Protein AF-A0A952LH22-F1 (afdb_monomer)

Sequence (276 aa):
MTIETTPPVRTLAPASRAVEVLGGDLTEGSLRRYLNGIPGVDAVGLEQRAAGLGTRSIKTSSKKWALDTIIGLIDLTTLEGADTPGKVRSLVAKALTPDPSDLTSPRPAAVCVYGDMVPYAVEALGAAHAGAVRRAGGTGGVNVAAVATAFPSGRASLKVKLADTADAVAAGADEIDMVIDRGAFLSGCYGLVFDEIVAVKEACRREDGTYAHLKVILETGELNTYLVTVAETVGERWLQPHLFRFGASSLLNDVLLQRQKLATGHYSGSDYVTID

Radius of gyration: 21.0 Å; Cα contacts (8 Å, |Δi|>4): 388; chains: 1; bounding box: 46×36×72 Å

Foldseek 3Di:
DDDDDDDDDDDPDCPVVVCVVLVHDDDLVSVVVSVVPDDDDPQVVLVVVVVVVVVDDDDLVVLLVVLLLQQQQAQQEDEDPPDDLVNLLVSLVCQCCVFPPDSVRHGYQAHEYALVSLLSNCVSQPCLEQVNCVVVVHHHHHFYEHEFCPPPQVDDDLVRRLVSLLSSLVSPGLAYEHEFNQVCVVVSVVVVRVSSQVSSQVSQADPVRDGRHYHYDDVVVVPDDDDSCCCVVVHPVCSDNSRHHDHDNCVSVVSVQVSVCSVPVDRDDPVSGDDD

Secondary structure (DSSP, 8-state):
---------------HHHHHHHTS---HHHHHHHHHHSPPP-HHHHHHHHHHHHTS---HHHHHHHHHHHHTTEEEE---TT--HHHHHHHHHHHH-S-TT-TTSPPPSEEEEEGGGHHHHHHHHGGGBHHHHHHTT----BEEEEEESSTTTT-S-HHHHHHHHHHHHHHT-SEEEEEP-HHHHHTT-HHHHHHHHHHHHHHTB-TTS-BPEEEEE---TTS---HHHHHHHH-GGG-STTT--EE-STHHHHHHHHHHHHHHSSPPPGGGS---

Nearest PDB structures (foldseek):
  5c6m-assembly2_C  TM=7.964E-01  e=2.292E-12  Shewanella halifaxensis
  8for-assembly5_E  TM=7.104E-01  e=4.053E-10  Escherichia coli
  3npv-assembly2_A  TM=6.640E-01  e=1.392E-10  Escherichia coli
  3nq8-assembly1_A  TM=6.557E-01  e=6.724E-10  Escherichia coli
  3r12-assembly1_B  TM=6.867E-01  e=6.380E-09  Thermotoga maritima

Structure (mmCIF, N/CA/C/O backbone):
data_AF-A0A952LH22-F1
#
_entry.id   AF-A0A952LH22-F1
#
loop_
_atom_site.group_PDB
_atom_site.id
_atom_site.type_symbol
_atom_site.label_atom_id
_atom_site.label_alt_id
_atom_site.label_comp_id
_atom_site.label_asym_id
_atom_site.label_entity_id
_atom_site.label_seq_id
_atom_site.pdbx_PDB_ins_code
_atom_site.Cartn_x
_atom_site.Cartn_y
_atom_site.Cartn_z
_atom_site.occupancy
_atom_site.B_iso_or_equiv
_atom_site.auth_seq_id
_atom_site.auth_comp_id
_atom_site.auth_asym_id
_atom_site.auth_atom_id
_atom_site.pdbx_PDB_model_num
ATOM 1 N N . MET A 1 1 ? 10.065 10.528 -48.129 1.00 38.47 1 MET A N 1
ATOM 2 C CA . MET A 1 1 ? 10.509 10.266 -46.748 1.00 38.47 1 MET A CA 1
ATOM 3 C C . MET A 1 1 ? 9.400 9.475 -46.078 1.00 38.47 1 MET A C 1
ATOM 5 O O . MET A 1 1 ? 8.452 10.040 -45.554 1.00 38.47 1 MET A O 1
ATOM 9 N N . THR A 1 2 ? 9.421 8.166 -46.303 1.00 31.09 2 THR A N 1
ATOM 10 C CA . THR A 1 2 ? 8.461 7.202 -45.764 1.00 31.09 2 THR A CA 1
ATOM 11 C C . THR A 1 2 ? 8.708 7.070 -44.271 1.00 31.09 2 THR A C 1
ATOM 13 O O . THR A 1 2 ? 9.817 6.739 -43.865 1.00 31.09 2 THR A O 1
ATOM 16 N N . ILE A 1 3 ? 7.687 7.397 -43.483 1.00 36.88 3 ILE A N 1
ATOM 17 C CA . ILE A 1 3 ? 7.656 7.207 -42.034 1.00 36.88 3 ILE A CA 1
ATOM 18 C C . ILE A 1 3 ? 7.851 5.710 -41.786 1.00 36.88 3 ILE A C 1
ATOM 20 O O . ILE A 1 3 ? 7.030 4.901 -42.222 1.00 36.88 3 ILE A O 1
ATOM 24 N N . GLU A 1 4 ? 8.975 5.354 -41.165 1.00 32.31 4 GLU A N 1
ATOM 25 C CA . GLU A 1 4 ? 9.242 3.998 -40.704 1.00 32.31 4 GLU A CA 1
ATOM 26 C C . GLU A 1 4 ? 8.101 3.542 -39.796 1.00 32.31 4 GLU A C 1
ATOM 28 O O . GLU A 1 4 ? 7.715 4.201 -38.830 1.00 32.31 4 GLU A O 1
ATOM 33 N N . THR A 1 5 ? 7.546 2.399 -40.169 1.00 41.28 5 THR A N 1
ATOM 34 C CA . THR A 1 5 ? 6.579 1.616 -39.417 1.00 41.28 5 THR A CA 1
ATOM 35 C C . THR A 1 5 ? 7.079 1.375 -37.998 1.00 41.28 5 THR A C 1
ATOM 37 O O . THR A 1 5 ? 8.192 0.884 -37.808 1.00 41.28 5 THR A O 1
ATOM 40 N N . THR A 1 6 ? 6.236 1.681 -37.012 1.00 38.16 6 THR A N 1
ATOM 41 C CA . THR A 1 6 ? 6.400 1.297 -35.606 1.00 38.16 6 THR A CA 1
ATOM 42 C C . THR A 1 6 ? 6.862 -0.168 -35.506 1.00 38.16 6 THR A C 1
ATOM 44 O O . THR A 1 6 ? 6.278 -1.021 -36.182 1.00 38.16 6 THR A O 1
ATOM 47 N N . PRO A 1 7 ? 7.905 -0.489 -34.717 1.00 39.03 7 PRO A N 1
ATOM 48 C CA . PRO A 1 7 ? 8.435 -1.846 -34.646 1.00 39.03 7 PRO A CA 1
ATOM 49 C C . PRO A 1 7 ? 7.407 -2.803 -34.015 1.00 39.03 7 PRO A C 1
ATOM 51 O O . PRO A 1 7 ? 6.517 -2.361 -33.282 1.00 39.03 7 PRO A O 1
ATOM 54 N N . PRO A 1 8 ? 7.505 -4.119 -34.276 1.00 36.25 8 PRO A N 1
ATOM 55 C CA . PRO A 1 8 ? 6.571 -5.093 -33.730 1.00 36.25 8 PRO A CA 1
ATOM 56 C C . PRO A 1 8 ? 6.756 -5.188 -32.210 1.00 36.25 8 PRO A C 1
ATOM 58 O O . PRO A 1 8 ? 7.821 -5.569 -31.728 1.00 36.25 8 PRO A O 1
ATOM 61 N N . VAL A 1 9 ? 5.710 -4.860 -31.448 1.00 44.72 9 VAL A N 1
ATOM 62 C CA . VAL A 1 9 ? 5.658 -5.099 -30.000 1.00 44.72 9 VAL A CA 1
ATOM 63 C C . VAL A 1 9 ? 5.545 -6.606 -29.789 1.00 44.72 9 VAL A C 1
ATOM 65 O O . VAL A 1 9 ? 4.499 -7.201 -30.049 1.00 44.72 9 VAL A O 1
ATOM 68 N N . ARG A 1 10 ? 6.635 -7.253 -29.371 1.00 51.28 10 ARG A N 1
ATOM 69 C CA . ARG A 1 10 ? 6.618 -8.668 -28.994 1.00 51.28 10 ARG A CA 1
ATOM 70 C C . ARG A 1 10 ? 7.437 -8.900 -27.729 1.00 51.28 10 ARG A C 1
ATOM 72 O O . ARG A 1 10 ? 8.609 -9.246 -27.819 1.00 51.28 10 ARG A O 1
ATOM 79 N N . THR A 1 11 ? 6.777 -8.798 -26.577 1.00 40.12 11 THR A N 1
ATOM 80 C CA . THR A 1 11 ? 7.248 -9.343 -25.289 1.00 40.12 11 THR A CA 1
ATOM 81 C C . THR A 1 11 ? 6.082 -9.793 -24.413 1.00 40.12 11 THR A C 1
ATOM 83 O O . THR A 1 11 ? 5.915 -9.369 -23.283 1.00 40.12 11 THR A O 1
ATOM 86 N N . LEU A 1 12 ? 5.294 -10.747 -24.902 1.00 52.47 12 LEU A N 1
ATOM 87 C CA . LEU A 1 12 ? 4.281 -11.404 -24.077 1.00 52.47 12 LEU A CA 1
ATOM 88 C C . LEU A 1 12 ? 4.961 -12.493 -23.250 1.00 52.47 12 LEU A C 1
ATOM 90 O O . LEU A 1 12 ? 5.015 -13.658 -23.652 1.00 52.47 12 LEU A O 1
ATOM 94 N N . ALA A 1 13 ? 5.548 -12.103 -22.120 1.00 48.69 13 ALA A N 1
ATOM 95 C CA . ALA A 1 13 ? 5.951 -13.062 -21.099 1.00 48.69 13 ALA A CA 1
ATOM 96 C C . ALA A 1 13 ? 4.726 -13.917 -20.694 1.00 48.69 13 ALA A C 1
ATOM 98 O O . ALA A 1 13 ? 3.594 -13.424 -20.749 1.00 48.69 13 ALA A O 1
ATOM 99 N N . PRO A 1 14 ? 4.900 -15.200 -20.326 1.00 52.62 14 PRO A N 1
ATOM 100 C CA . PRO A 1 14 ? 3.789 -16.133 -20.167 1.00 52.62 14 PRO A CA 1
ATOM 101 C C . PRO A 1 14 ? 2.981 -15.834 -18.897 1.00 52.62 14 PRO A C 1
ATOM 103 O O . PRO A 1 14 ? 3.126 -16.479 -17.865 1.00 52.62 14 PRO A O 1
ATOM 106 N N . ALA A 1 15 ? 2.069 -14.874 -18.986 1.00 66.69 15 ALA A N 1
ATOM 107 C CA . ALA A 1 15 ? 0.991 -14.690 -18.034 1.00 66.69 15 ALA A CA 1
ATOM 108 C C . ALA A 1 15 ? -0.137 -15.664 -18.398 1.00 66.69 15 ALA A C 1
ATOM 110 O O . ALA A 1 15 ? -1.141 -15.276 -18.993 1.00 66.69 15 ALA A O 1
ATOM 111 N N . SER A 1 16 ? 0.039 -16.946 -18.068 1.00 71.50 16 SER A N 1
ATOM 112 C CA . SER A 1 16 ? -0.923 -18.016 -18.387 1.00 71.50 16 SER A CA 1
ATOM 113 C C . SER A 1 16 ? -2.354 -17.662 -17.970 1.00 71.50 16 SER A C 1
ATOM 115 O O . SER A 1 16 ? -3.287 -17.834 -18.750 1.00 71.50 16 SER A O 1
ATOM 117 N N . ARG A 1 17 ? -2.511 -17.046 -16.793 1.00 76.69 17 ARG A N 1
ATOM 118 C CA . ARG A 1 17 ? -3.793 -16.515 -16.313 1.00 76.69 17 ARG A CA 1
ATOM 119 C C . ARG A 1 17 ? -4.363 -15.413 -17.213 1.00 76.69 17 ARG A C 1
ATOM 121 O O . ARG A 1 17 ? -5.570 -15.351 -17.396 1.00 76.69 17 ARG A O 1
ATOM 128 N N . ALA A 1 18 ? -3.532 -14.527 -17.758 1.00 76.75 18 ALA A N 1
ATOM 129 C CA . ALA A 1 18 ? -4.004 -13.467 -18.647 1.00 76.75 18 ALA A CA 1
ATOM 130 C C . ALA A 1 18 ? -4.477 -14.040 -19.991 1.00 76.75 18 ALA A C 1
ATOM 132 O O . ALA A 1 18 ? -5.519 -13.632 -20.490 1.00 76.75 18 ALA A O 1
ATOM 133 N N . VAL A 1 19 ? -3.767 -15.037 -20.530 1.00 80.94 19 VAL A N 1
ATOM 134 C CA . VAL A 1 19 ? -4.196 -15.773 -21.734 1.00 80.94 19 VAL A CA 1
ATOM 135 C C . VAL A 1 19 ? -5.540 -16.469 -21.500 1.00 80.94 19 VAL A C 1
ATOM 137 O O . VAL A 1 19 ? -6.433 -16.375 -22.338 1.00 80.94 19 VAL A O 1
ATOM 140 N N . GLU A 1 20 ? -5.712 -17.116 -20.344 1.00 81.62 20 GLU A N 1
ATOM 141 C CA . GLU A 1 20 ? -6.971 -17.762 -19.952 1.00 81.62 20 GLU A CA 1
ATOM 142 C C . GLU A 1 20 ? -8.126 -16.755 -19.840 1.00 81.62 20 GLU A C 1
ATOM 144 O O . GLU A 1 20 ? -9.196 -16.981 -20.401 1.00 81.62 20 GLU A O 1
ATOM 149 N N . VAL A 1 21 ? -7.897 -15.612 -19.182 1.00 79.25 21 VAL A N 1
ATOM 150 C CA . VAL A 1 21 ? -8.901 -14.545 -19.016 1.00 79.25 21 VAL A CA 1
ATOM 151 C C . VAL A 1 21 ? -9.308 -13.925 -20.354 1.00 79.25 21 VAL A C 1
ATOM 153 O O . VAL A 1 21 ? -10.485 -13.641 -20.566 1.00 79.25 21 VAL A O 1
ATOM 156 N N . LEU A 1 22 ? -8.354 -13.707 -21.262 1.00 80.00 22 LEU A N 1
ATOM 157 C CA . LEU A 1 22 ? -8.634 -13.125 -22.576 1.00 80.00 22 LEU A CA 1
ATOM 158 C C . LEU A 1 22 ? -9.196 -14.144 -23.578 1.00 80.00 22 LEU A C 1
ATOM 160 O O . LEU A 1 22 ? -9.764 -13.738 -24.593 1.00 80.00 22 LEU A O 1
ATOM 164 N N . GLY A 1 23 ? -9.025 -15.445 -23.322 1.00 77.44 23 GLY A N 1
ATOM 165 C CA . GLY A 1 23 ? -9.440 -16.518 -24.226 1.00 77.44 23 GLY A CA 1
ATOM 166 C C . GLY A 1 23 ? -8.672 -16.535 -25.553 1.00 77.44 23 GLY A C 1
ATOM 167 O O . GLY A 1 23 ? -9.227 -16.946 -26.572 1.00 77.44 23 GLY A O 1
ATOM 168 N N . GLY A 1 24 ? -7.423 -16.052 -25.573 1.00 77.69 24 GLY A N 1
ATOM 169 C CA . GLY A 1 24 ? -6.609 -15.952 -26.787 1.00 77.69 24 GLY A CA 1
ATOM 170 C C . GLY A 1 24 ? -5.268 -15.244 -26.582 1.00 77.69 24 GLY A C 1
ATOM 171 O O . GLY A 1 24 ? -4.855 -14.982 -25.452 1.00 77.69 24 GLY A O 1
ATOM 172 N N . ASP A 1 25 ? -4.589 -14.928 -27.688 1.00 81.81 25 ASP A N 1
ATOM 173 C CA . ASP A 1 25 ? -3.284 -14.259 -27.666 1.00 81.81 25 ASP A CA 1
ATOM 174 C C . ASP A 1 25 ? -3.352 -12.891 -26.972 1.00 81.81 25 ASP A C 1
ATOM 176 O O . ASP A 1 25 ? -4.296 -12.116 -27.165 1.00 81.81 25 ASP A O 1
ATOM 180 N N . LEU A 1 26 ? -2.313 -12.558 -26.205 1.00 81.56 26 LEU A N 1
ATOM 181 C CA . LEU A 1 26 ? -2.148 -11.242 -25.593 1.00 81.56 26 LEU A CA 1
ATOM 182 C C . LEU A 1 26 ? -1.720 -10.240 -26.675 1.00 81.56 26 LEU A C 1
ATOM 184 O O . LEU A 1 26 ? -0.592 -10.222 -27.124 1.00 81.56 26 LEU A O 1
ATOM 188 N N . THR A 1 27 ? -2.616 -9.400 -27.160 1.00 85.31 27 THR A N 1
ATOM 189 C CA . THR A 1 27 ? -2.303 -8.390 -28.180 1.00 85.31 27 THR A CA 1
ATOM 190 C C . THR A 1 27 ? -2.941 -7.079 -27.767 1.00 85.31 27 THR A C 1
ATOM 192 O O . THR A 1 27 ? -3.903 -7.076 -27.001 1.00 85.31 27 THR A O 1
ATOM 195 N N . GLU A 1 28 ? -2.485 -5.959 -28.324 1.00 85.81 28 GLU A N 1
ATOM 196 C CA . GLU A 1 28 ? -3.173 -4.675 -28.125 1.00 85.81 28 GLU A CA 1
ATOM 197 C C . GLU A 1 28 ? -4.664 -4.765 -28.487 1.00 85.81 28 GLU A C 1
ATOM 199 O O . GLU A 1 28 ? -5.522 -4.218 -27.796 1.00 85.81 28 GLU A O 1
ATOM 204 N N . GLY A 1 29 ? -4.993 -5.515 -29.545 1.00 85.25 29 GLY A N 1
ATOM 205 C CA . GLY A 1 29 ? -6.371 -5.734 -29.976 1.00 85.25 29 GLY A CA 1
ATOM 206 C C . GLY A 1 29 ? -7.208 -6.532 -28.971 1.00 85.25 29 GLY A C 1
ATOM 207 O O . GLY A 1 29 ? -8.350 -6.152 -28.702 1.00 85.25 29 GLY A O 1
ATOM 208 N N . SER A 1 30 ? -6.669 -7.619 -28.407 1.00 86.25 30 SER A N 1
ATOM 209 C CA . SER A 1 30 ? -7.380 -8.433 -27.409 1.00 86.25 30 SER A CA 1
ATOM 210 C C . SER A 1 30 ? -7.488 -7.723 -26.060 1.00 86.25 30 SER A C 1
ATOM 212 O O . SER A 1 30 ? -8.576 -7.715 -25.486 1.00 86.25 30 SER A O 1
ATOM 214 N N . LEU A 1 31 ? -6.433 -7.034 -25.612 1.00 83.00 31 LEU A N 1
ATOM 215 C CA . LEU A 1 31 ? -6.454 -6.198 -24.407 1.00 83.00 31 LEU A CA 1
ATOM 216 C C . LEU A 1 31 ? -7.493 -5.080 -24.526 1.00 83.00 31 LEU A C 1
ATOM 218 O O . LEU A 1 31 ? -8.349 -4.937 -23.657 1.00 83.00 31 LEU A O 1
ATOM 222 N N . ARG A 1 32 ? -7.492 -4.336 -25.639 1.00 83.56 32 ARG A N 1
ATOM 223 C CA . ARG A 1 32 ? -8.478 -3.275 -25.892 1.00 83.56 32 ARG A CA 1
ATOM 224 C C . ARG A 1 32 ? -9.904 -3.812 -25.934 1.00 83.56 32 ARG A C 1
ATOM 226 O O . ARG A 1 32 ? -10.797 -3.198 -25.360 1.00 83.56 32 ARG A O 1
ATOM 233 N N . ARG A 1 33 ? -10.134 -4.942 -26.615 1.00 85.69 33 ARG A N 1
ATOM 234 C CA . ARG A 1 33 ? -11.462 -5.573 -26.680 1.00 85.69 33 ARG A CA 1
ATOM 235 C C . ARG A 1 33 ? -11.946 -5.972 -25.292 1.00 85.69 33 ARG A C 1
ATOM 237 O O . ARG A 1 33 ? -13.104 -5.726 -24.980 1.00 85.69 33 ARG A O 1
ATOM 244 N N . TYR A 1 34 ? -11.070 -6.570 -24.489 1.00 83.88 34 TYR A N 1
ATOM 245 C CA . TYR A 1 34 ? -11.398 -6.964 -23.128 1.00 83.88 34 TYR A CA 1
ATOM 246 C C . TYR A 1 34 ? -11.739 -5.746 -22.273 1.00 83.88 34 TYR A C 1
ATOM 248 O O . TYR A 1 34 ? -12.839 -5.691 -21.740 1.00 83.88 34 TYR A O 1
ATOM 256 N N . LEU A 1 35 ? -10.859 -4.738 -22.223 1.00 81.06 35 LEU A N 1
ATOM 257 C CA . LEU A 1 35 ? -11.063 -3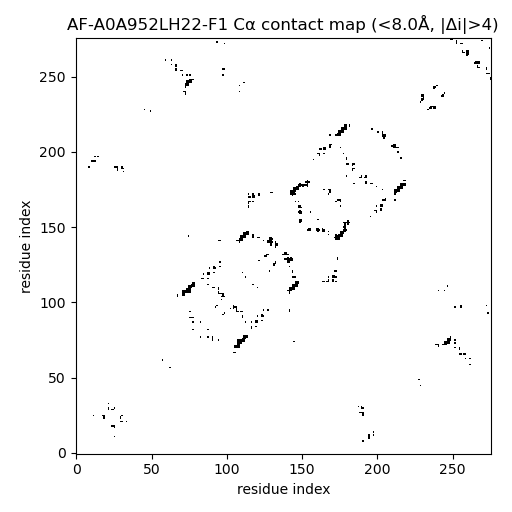.523 -21.427 1.00 81.06 35 LEU A CA 1
ATOM 258 C C . LEU A 1 35 ? -12.341 -2.769 -21.824 1.00 81.06 35 LEU A C 1
ATOM 260 O O . LEU A 1 35 ? -13.114 -2.390 -20.952 1.00 81.06 35 LEU A O 1
ATOM 264 N N . ASN A 1 36 ? -12.612 -2.620 -23.123 1.00 79.44 36 ASN A N 1
ATOM 265 C CA . ASN A 1 36 ? -13.840 -1.980 -23.614 1.00 79.44 36 ASN A CA 1
ATOM 266 C C . ASN A 1 36 ? -15.097 -2.843 -23.425 1.00 79.44 36 ASN A C 1
ATOM 268 O O . ASN A 1 36 ? -16.211 -2.334 -23.524 1.00 79.44 36 ASN A O 1
ATOM 272 N N . GLY A 1 37 ? -14.929 -4.150 -23.218 1.00 78.44 37 GLY A N 1
ATOM 273 C CA . GLY A 1 37 ? -16.013 -5.083 -22.927 1.00 78.44 37 GLY A CA 1
ATOM 274 C C . GLY A 1 37 ? -16.401 -5.118 -21.448 1.00 78.44 37 GLY A C 1
ATOM 275 O O . GLY A 1 37 ? -17.425 -5.713 -21.116 1.00 78.44 37 GLY A O 1
ATOM 276 N N . ILE A 1 38 ? -15.611 -4.495 -20.564 1.00 78.25 38 ILE A N 1
ATOM 277 C CA . ILE A 1 38 ? -15.944 -4.381 -19.143 1.00 78.25 38 ILE A CA 1
ATOM 278 C C . ILE A 1 38 ? -17.131 -3.415 -19.008 1.00 78.25 38 ILE A C 1
ATOM 280 O O . ILE A 1 38 ? -17.063 -2.295 -19.522 1.00 78.25 38 ILE A O 1
ATOM 284 N N . PRO A 1 39 ? -18.220 -3.811 -18.323 1.00 75.31 39 PRO A N 1
ATOM 285 C CA . PRO A 1 39 ? -19.328 -2.908 -18.049 1.00 75.31 39 PRO A CA 1
ATOM 286 C C . PRO A 1 39 ? -18.840 -1.647 -17.332 1.00 75.31 39 PRO A C 1
ATOM 288 O O . PRO A 1 39 ? -18.081 -1.727 -16.366 1.00 75.31 39 PRO A O 1
ATOM 291 N N . GLY A 1 40 ? -19.295 -0.483 -17.794 1.00 69.50 40 GLY A N 1
ATOM 292 C CA . GLY A 1 40 ? -19.041 0.771 -17.094 1.00 69.50 40 GLY A CA 1
ATOM 293 C C . GLY A 1 40 ? -19.644 0.762 -15.686 1.00 69.50 40 GLY A C 1
ATOM 294 O O . GLY A 1 40 ? -20.616 0.056 -15.410 1.00 69.50 40 GLY A O 1
ATOM 295 N N . VAL A 1 41 ? -19.074 1.570 -14.794 1.00 72.38 41 VAL A N 1
ATOM 296 C CA . VAL A 1 41 ? -19.616 1.766 -13.445 1.00 72.38 41 VAL A CA 1
ATOM 297 C C . VAL A 1 41 ? -20.813 2.718 -13.518 1.00 72.38 41 VAL A C 1
ATOM 299 O O . VAL A 1 41 ? -20.688 3.835 -14.020 1.00 72.38 41 VAL A O 1
ATOM 302 N N . ASP A 1 42 ? -21.966 2.301 -12.989 1.00 76.44 42 ASP A N 1
ATOM 303 C CA . ASP A 1 42 ? -23.116 3.185 -12.761 1.00 76.44 42 ASP A CA 1
ATOM 304 C C . ASP A 1 42 ? -22.832 4.108 -11.566 1.00 76.44 42 ASP A C 1
ATOM 306 O O . ASP A 1 42 ? -23.198 3.817 -10.424 1.00 76.44 42 ASP A O 1
ATOM 310 N N . ALA A 1 43 ? -22.125 5.206 -11.839 1.00 73.81 43 ALA A N 1
ATOM 311 C CA . ALA A 1 43 ? -21.718 6.177 -10.828 1.00 73.81 43 ALA A CA 1
ATOM 312 C C . ALA A 1 43 ? -22.923 6.809 -10.112 1.00 73.81 43 ALA A C 1
ATOM 314 O O . ALA A 1 43 ? -22.906 6.944 -8.893 1.00 73.81 43 ALA A O 1
ATOM 315 N N . VAL A 1 44 ? -24.000 7.121 -10.841 1.00 80.69 44 VAL A N 1
ATOM 316 C CA . VAL A 1 44 ? -25.202 7.743 -10.263 1.00 80.69 44 VAL A CA 1
ATOM 317 C C . VAL A 1 44 ? -25.897 6.781 -9.305 1.00 80.69 44 VAL A C 1
ATOM 319 O O . VAL A 1 44 ? -26.204 7.152 -8.172 1.00 80.69 44 VAL A O 1
ATOM 322 N N . GLY A 1 45 ? -26.128 5.534 -9.725 1.00 81.19 45 GLY A N 1
ATOM 323 C CA . GLY A 1 45 ? -26.728 4.531 -8.849 1.00 81.19 45 GLY A CA 1
ATOM 324 C C . GLY A 1 45 ? -25.849 4.227 -7.636 1.00 81.19 45 GLY A C 1
ATOM 325 O O . GLY A 1 45 ? -26.367 4.030 -6.537 1.00 81.19 45 GLY A O 1
ATOM 326 N N . LEU A 1 46 ? -24.526 4.220 -7.808 1.00 73.75 46 LEU A N 1
ATOM 327 C CA . LEU A 1 46 ? -23.558 4.041 -6.725 1.00 73.75 46 LEU A CA 1
ATOM 328 C C . LEU A 1 46 ? -23.621 5.182 -5.705 1.00 73.75 46 LEU A C 1
ATOM 330 O O . LEU A 1 46 ? -23.753 4.916 -4.511 1.00 73.75 46 LEU A O 1
ATOM 334 N N . GLU A 1 47 ? -23.600 6.436 -6.153 1.00 77.44 47 GLU A N 1
ATOM 335 C CA . GLU A 1 47 ? -23.720 7.609 -5.281 1.00 77.44 47 GLU A CA 1
ATOM 336 C C . GLU A 1 47 ? -25.063 7.629 -4.541 1.00 77.44 47 GLU A C 1
ATOM 338 O O . GLU A 1 47 ? -25.104 7.889 -3.338 1.00 77.44 47 GLU A O 1
ATOM 343 N N . GLN A 1 48 ? -26.163 7.286 -5.217 1.00 82.19 48 GLN A N 1
ATOM 344 C CA . GLN A 1 48 ? -27.489 7.200 -4.599 1.00 82.19 48 GLN A CA 1
ATOM 345 C C . GLN A 1 48 ? -27.557 6.121 -3.513 1.00 82.19 48 GLN A C 1
ATOM 347 O O . GLN A 1 48 ? -28.113 6.364 -2.438 1.00 82.19 48 GLN A O 1
ATOM 352 N N . ARG A 1 49 ? -26.980 4.938 -3.758 1.00 76.94 49 ARG A N 1
ATOM 353 C CA . ARG A 1 49 ? -26.911 3.867 -2.751 1.00 76.94 49 ARG A CA 1
ATOM 354 C C . ARG A 1 49 ? -26.040 4.275 -1.568 1.00 76.94 49 ARG A C 1
ATOM 356 O O . ARG A 1 49 ? -26.482 4.144 -0.424 1.00 76.94 49 ARG A O 1
ATOM 363 N N . ALA A 1 50 ? -24.864 4.848 -1.829 1.00 76.06 50 ALA A N 1
ATOM 364 C CA . ALA A 1 50 ? -23.973 5.364 -0.792 1.00 76.06 50 ALA A CA 1
ATOM 365 C C . ALA A 1 50 ? -24.655 6.450 0.062 1.00 76.0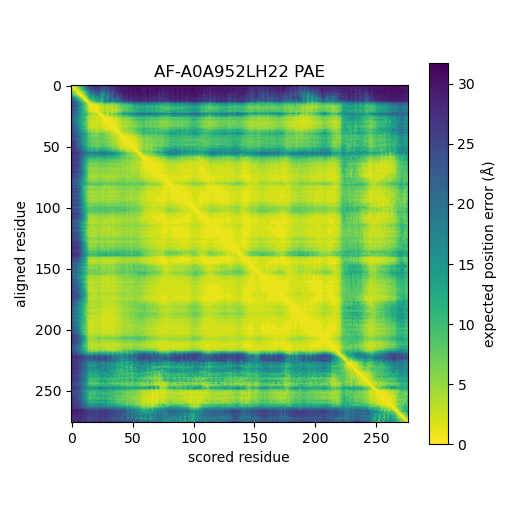6 50 ALA A C 1
ATOM 367 O O . ALA A 1 50 ? -24.614 6.386 1.292 1.00 76.06 50 ALA A O 1
ATOM 368 N N . ALA A 1 51 ? -25.359 7.397 -0.565 1.00 80.06 51 ALA A N 1
ATOM 369 C CA . ALA A 1 51 ? -26.149 8.410 0.132 1.00 80.06 51 ALA A CA 1
ATOM 370 C C . ALA A 1 51 ? -27.269 7.779 0.975 1.00 80.06 51 ALA A C 1
ATOM 372 O O . ALA A 1 51 ? -27.475 8.164 2.128 1.00 80.06 51 ALA A O 1
ATOM 373 N N . GLY A 1 52 ? -27.947 6.758 0.443 1.00 76.38 52 GLY A N 1
ATOM 374 C CA . GLY A 1 52 ? -28.973 5.997 1.154 1.00 76.38 52 GLY A CA 1
ATOM 375 C C . GLY A 1 52 ? -28.461 5.359 2.449 1.00 76.38 52 GLY A C 1
ATOM 376 O O . GLY A 1 52 ? -29.161 5.396 3.464 1.00 76.38 52 GLY A O 1
ATOM 377 N N . LEU A 1 53 ? -27.225 4.850 2.467 1.00 70.44 53 LEU A N 1
ATOM 378 C CA . LEU A 1 53 ? -26.597 4.312 3.681 1.00 70.44 53 LEU A CA 1
ATOM 379 C C . LEU A 1 53 ? -26.427 5.377 4.775 1.00 70.44 53 LEU A C 1
ATOM 381 O O . LEU A 1 53 ? -26.583 5.067 5.957 1.00 70.44 53 LEU A O 1
ATOM 385 N N . GLY A 1 54 ? -26.186 6.635 4.395 1.00 72.38 54 GLY A N 1
ATOM 386 C CA . GLY A 1 54 ? -26.081 7.763 5.325 1.00 72.38 54 GLY A CA 1
ATOM 387 C C . GLY A 1 54 ? -27.401 8.155 6.002 1.00 72.38 54 GLY A C 1
ATOM 388 O O . GLY A 1 54 ? -27.384 8.779 7.060 1.00 72.38 54 GLY A O 1
ATOM 389 N N . THR A 1 55 ? -28.551 7.766 5.441 1.00 77.50 55 THR A N 1
ATOM 390 C CA . THR A 1 55 ? -29.880 8.141 5.973 1.00 77.50 55 THR A CA 1
ATOM 391 C C . THR A 1 55 ? -30.355 7.267 7.134 1.00 77.50 55 THR A C 1
ATOM 393 O O . THR A 1 55 ? -31.335 7.593 7.805 1.00 77.50 55 THR A O 1
ATOM 396 N N . ARG A 1 56 ? -29.683 6.138 7.389 1.00 74.94 56 ARG A N 1
ATOM 397 C CA . ARG A 1 56 ? -30.132 5.134 8.357 1.00 74.94 56 ARG A CA 1
ATOM 398 C C . ARG A 1 56 ? -29.276 5.161 9.613 1.00 74.94 56 ARG A C 1
ATOM 400 O O . ARG A 1 56 ? -28.049 5.199 9.564 1.00 74.94 56 ARG A O 1
ATOM 407 N N . SER A 1 57 ? -29.919 5.048 10.771 1.00 79.06 57 SER A N 1
ATOM 408 C CA . SER A 1 57 ? -29.198 4.827 12.022 1.00 79.06 57 SER A CA 1
ATOM 409 C C . SER A 1 57 ? -28.568 3.432 12.029 1.00 79.06 57 SER A C 1
ATOM 411 O O . SER A 1 57 ? -29.260 2.415 12.045 1.00 79.06 57 SER A O 1
ATOM 413 N N . ILE A 1 58 ? -27.239 3.386 12.035 1.00 79.19 58 ILE A N 1
ATOM 414 C CA . ILE A 1 58 ? -26.468 2.148 12.176 1.00 79.19 58 ILE A CA 1
ATOM 415 C C . ILE A 1 58 ? -26.332 1.822 13.669 1.00 79.19 58 ILE A C 1
ATOM 417 O O . ILE A 1 58 ? -25.995 2.702 14.467 1.00 79.19 58 ILE A O 1
ATOM 421 N N . LYS A 1 59 ? -26.570 0.557 14.044 1.00 83.94 59 LYS A N 1
ATOM 422 C CA . LYS A 1 59 ? -26.369 0.068 15.418 1.00 83.94 59 LYS A CA 1
ATOM 423 C C . LYS A 1 59 ? -24.937 0.352 15.878 1.00 83.94 59 LYS A C 1
ATOM 425 O O . LYS A 1 59 ? -23.993 0.172 15.113 1.00 83.94 59 LYS A O 1
ATOM 430 N N . THR A 1 60 ? -24.762 0.726 17.144 1.00 83.94 60 THR A N 1
ATOM 431 C CA . THR A 1 60 ? -23.444 1.039 17.723 1.00 83.94 60 THR A CA 1
ATOM 432 C C . THR A 1 60 ? -22.431 -0.092 17.532 1.00 83.94 60 THR A C 1
ATOM 434 O O . THR A 1 60 ? -21.290 0.171 17.166 1.00 83.94 60 THR A O 1
ATOM 437 N N . SER A 1 61 ? -22.852 -1.352 17.693 1.00 85.62 61 SER A N 1
ATOM 438 C CA . SER A 1 61 ? -21.994 -2.523 17.469 1.00 85.62 61 SER A CA 1
ATOM 439 C C . SER A 1 61 ? -21.500 -2.629 16.024 1.00 85.62 61 SER A C 1
ATOM 441 O O . SER A 1 61 ? -20.319 -2.875 15.800 1.00 85.62 61 SER A O 1
ATOM 443 N N . SER A 1 62 ? -22.374 -2.378 15.046 1.00 85.38 62 SER A N 1
ATOM 444 C CA . SER A 1 62 ? -22.015 -2.364 13.624 1.00 85.38 62 SER A CA 1
ATOM 445 C C . SER A 1 62 ? -21.066 -1.213 13.287 1.00 85.38 62 SER A C 1
ATOM 447 O O . SER A 1 62 ? -20.137 -1.408 12.513 1.00 85.38 62 SER A O 1
ATOM 449 N N . LYS A 1 63 ? -21.248 -0.032 13.897 1.00 84.12 63 LYS A N 1
ATOM 450 C CA . LYS A 1 63 ? -20.307 1.087 13.731 1.00 84.12 63 LYS A CA 1
ATOM 451 C C . LYS A 1 63 ? -18.929 0.750 14.293 1.00 84.12 63 LYS A C 1
ATOM 453 O O . LYS A 1 63 ? -17.942 0.978 13.610 1.00 84.12 63 LYS A O 1
ATOM 458 N N . LYS A 1 64 ? -18.862 0.182 15.502 1.00 86.56 64 LYS A N 1
ATOM 459 C CA . LYS A 1 64 ? -17.591 -0.231 16.111 1.00 86.56 64 LYS A CA 1
ATOM 460 C C . LYS A 1 64 ? -16.864 -1.247 15.229 1.00 86.56 64 LYS A C 1
ATOM 462 O O . LYS A 1 64 ? -15.708 -1.030 14.898 1.00 86.56 64 LYS A O 1
ATOM 467 N N . TRP A 1 65 ? -17.567 -2.296 14.797 1.00 88.06 65 TRP A N 1
ATOM 468 C CA . TRP A 1 65 ? -17.012 -3.290 13.877 1.00 88.06 65 TRP A CA 1
ATOM 469 C C . TRP A 1 65 ? -16.475 -2.648 12.591 1.00 88.06 65 TRP A C 1
ATOM 471 O O . TRP A 1 65 ? -15.373 -2.979 12.165 1.00 88.06 65 TRP A O 1
ATOM 481 N N . ALA A 1 66 ? -17.221 -1.711 11.997 1.00 85.25 66 ALA A N 1
ATOM 482 C CA . ALA A 1 66 ? -16.797 -1.034 10.776 1.00 85.25 66 ALA A CA 1
ATOM 483 C C . ALA A 1 66 ? -15.531 -0.196 10.999 1.00 85.25 66 ALA A C 1
ATOM 485 O O . ALA A 1 66 ? -14.609 -0.283 10.197 1.00 85.25 66 ALA A O 1
ATOM 486 N N . LEU A 1 67 ? -15.452 0.569 12.092 1.00 88.00 67 LEU A N 1
ATOM 487 C CA . LEU A 1 67 ? -14.263 1.361 12.428 1.00 88.00 67 LEU A CA 1
ATOM 488 C C . LEU A 1 67 ? -13.045 0.465 12.681 1.00 88.00 67 LEU A C 1
ATOM 490 O O . LEU A 1 67 ? -11.988 0.711 12.110 1.00 88.00 67 LEU A O 1
ATOM 494 N N . ASP A 1 68 ? -13.208 -0.603 13.466 1.00 91.12 68 ASP A N 1
ATOM 495 C CA . ASP A 1 68 ? -12.136 -1.568 13.734 1.00 91.12 68 ASP A CA 1
ATOM 496 C C . ASP A 1 68 ? -11.657 -2.239 12.429 1.00 91.12 68 ASP A C 1
ATOM 498 O O . ASP A 1 68 ? -10.457 -2.395 12.199 1.00 91.12 68 ASP A O 1
ATOM 502 N N . THR A 1 69 ? -12.593 -2.575 11.535 1.00 88.56 69 THR A N 1
ATOM 503 C CA . THR A 1 69 ? -12.286 -3.137 10.211 1.00 88.56 69 THR A CA 1
ATOM 504 C C . THR A 1 69 ? -11.535 -2.134 9.342 1.00 88.56 69 THR A C 1
ATOM 506 O O . THR A 1 69 ? -10.534 -2.498 8.737 1.00 88.56 69 THR A O 1
ATOM 509 N N . ILE A 1 70 ? -11.970 -0.870 9.299 1.00 88.75 70 ILE A N 1
ATOM 510 C CA . ILE A 1 70 ? -11.302 0.181 8.521 1.00 88.75 70 ILE A CA 1
ATOM 511 C C . ILE A 1 70 ? -9.857 0.345 8.981 1.00 88.75 70 ILE A C 1
ATOM 513 O O . ILE A 1 70 ? -8.973 0.349 8.133 1.00 88.75 70 ILE A O 1
ATOM 517 N N . ILE A 1 71 ? -9.604 0.416 10.293 1.00 91.56 71 ILE A N 1
ATOM 518 C CA . ILE A 1 71 ? -8.237 0.520 10.824 1.00 91.56 71 ILE A CA 1
ATOM 519 C C . ILE A 1 71 ? -7.376 -0.641 10.314 1.00 91.56 71 ILE A C 1
ATOM 521 O O . ILE A 1 71 ? -6.288 -0.406 9.800 1.00 91.56 71 ILE A O 1
ATOM 525 N N . GLY A 1 72 ? -7.886 -1.874 10.368 1.00 92.81 72 GLY A N 1
ATOM 526 C CA . GLY A 1 72 ? -7.188 -3.060 9.861 1.00 92.81 72 GLY A CA 1
ATOM 527 C C . GLY A 1 72 ? -6.979 -3.103 8.341 1.00 92.81 72 GLY A C 1
ATOM 528 O O . GLY A 1 72 ? -6.282 -3.993 7.864 1.00 92.81 72 GLY A O 1
ATOM 529 N N . LEU A 1 73 ? -7.564 -2.174 7.578 1.00 90.81 73 LEU A N 1
ATOM 530 C CA . LEU A 1 73 ? -7.401 -2.034 6.126 1.00 90.81 73 LEU A CA 1
ATOM 531 C C . LEU A 1 73 ? -6.529 -0.826 5.742 1.00 90.81 73 LEU A C 1
ATOM 533 O O . LEU A 1 73 ? -6.348 -0.566 4.554 1.00 90.81 73 LEU A O 1
ATOM 537 N N . ILE A 1 74 ? -6.003 -0.068 6.707 1.00 93.25 74 ILE A N 1
ATOM 538 C CA . ILE A 1 74 ? -5.157 1.101 6.436 1.00 93.25 74 ILE A CA 1
ATOM 539 C C . ILE A 1 74 ? -3.708 0.669 6.178 1.00 93.25 74 ILE A C 1
ATOM 541 O O . ILE A 1 74 ? -3.133 -0.098 6.951 1.00 93.25 74 ILE A O 1
ATOM 545 N N . ASP A 1 75 ? -3.112 1.230 5.129 1.00 95.75 75 ASP A N 1
ATOM 546 C CA . ASP A 1 75 ? -1.669 1.378 4.971 1.00 95.75 75 ASP A CA 1
ATOM 547 C C . ASP A 1 75 ? -1.297 2.770 5.507 1.00 95.75 75 ASP A C 1
ATOM 549 O O . ASP A 1 75 ? -1.540 3.798 4.867 1.00 95.75 75 ASP A O 1
ATOM 553 N N . LEU A 1 76 ? -0.767 2.826 6.731 1.00 96.50 76 LEU A N 1
ATOM 554 C CA . LEU A 1 76 ? -0.444 4.087 7.393 1.00 96.50 76 LEU A CA 1
ATOM 555 C C . LEU A 1 76 ? 0.773 4.706 6.701 1.00 96.50 76 LEU A C 1
ATOM 557 O O . LEU A 1 76 ? 1.868 4.152 6.745 1.00 96.50 76 LEU A O 1
ATOM 561 N N . THR A 1 77 ? 0.572 5.827 6.018 1.00 95.50 77 THR A N 1
ATOM 562 C CA . THR A 1 77 ? 1.488 6.280 4.964 1.00 95.50 77 THR A CA 1
ATOM 563 C C . THR A 1 77 ? 2.198 7.582 5.329 1.00 95.50 77 THR A C 1
ATOM 565 O O . THR A 1 77 ? 1.558 8.505 5.824 1.00 95.50 77 THR A O 1
ATOM 568 N N . THR A 1 78 ? 3.490 7.694 5.008 1.00 94.94 78 THR A N 1
ATOM 569 C CA . THR A 1 78 ? 4.198 8.980 4.865 1.00 94.94 78 THR A CA 1
ATOM 570 C C . THR A 1 78 ? 5.017 8.950 3.580 1.00 94.94 78 THR A C 1
ATOM 572 O O . THR A 1 78 ? 5.746 7.990 3.338 1.00 94.94 78 THR A O 1
ATOM 575 N N . LEU A 1 79 ? 4.819 9.950 2.720 1.00 93.62 79 LEU A N 1
ATOM 576 C CA . LEU A 1 79 ? 5.441 10.047 1.392 1.00 93.62 79 LEU A CA 1
ATOM 577 C C . LEU A 1 79 ? 5.830 11.495 1.081 1.00 93.62 79 LEU A C 1
ATOM 579 O O . LEU A 1 79 ? 5.606 12.014 -0.016 1.00 93.62 79 LEU A O 1
ATOM 583 N N . GLU A 1 80 ? 6.422 12.170 2.058 1.00 90.94 80 GLU A N 1
ATOM 584 C CA . GLU A 1 80 ? 6.885 13.543 1.905 1.00 90.94 80 GLU A CA 1
ATOM 585 C C . GLU A 1 80 ? 8.355 13.579 1.499 1.00 90.94 80 GLU A C 1
ATOM 587 O O . GLU A 1 80 ? 9.182 12.833 2.015 1.00 90.94 80 GLU A O 1
ATOM 592 N N . GLY A 1 81 ? 8.726 14.524 0.633 1.00 89.94 81 GLY A N 1
ATOM 593 C CA . GLY A 1 81 ? 10.136 14.733 0.276 1.00 89.94 81 GLY A CA 1
ATOM 594 C C . GLY A 1 81 ? 11.025 15.155 1.458 1.00 89.94 81 GLY A C 1
ATOM 595 O O . GLY A 1 81 ? 12.244 15.168 1.324 1.00 89.94 81 GLY A O 1
ATOM 596 N N . ALA A 1 82 ? 10.425 15.511 2.599 1.00 93.56 82 ALA A N 1
ATOM 597 C CA . ALA A 1 82 ? 11.107 15.847 3.847 1.00 93.56 82 ALA A CA 1
ATOM 598 C C . ALA A 1 82 ? 11.126 14.685 4.859 1.00 93.56 82 ALA A C 1
ATOM 600 O O . ALA A 1 82 ? 11.507 14.892 6.014 1.00 93.56 82 ALA A O 1
ATOM 601 N N . ASP A 1 83 ? 10.694 13.483 4.463 1.00 95.44 83 ASP A N 1
ATOM 602 C CA . ASP A 1 83 ? 10.687 12.329 5.353 1.00 95.44 83 ASP A CA 1
ATOM 603 C C . ASP A 1 83 ? 12.097 12.003 5.854 1.00 95.44 83 ASP A C 1
ATOM 605 O O . ASP A 1 83 ? 13.101 12.079 5.146 1.00 95.44 83 ASP A O 1
ATOM 609 N N . THR A 1 84 ? 12.167 11.650 7.134 1.00 97.75 84 THR A N 1
ATOM 610 C CA . THR A 1 84 ? 13.411 11.292 7.813 1.00 97.75 84 THR A CA 1
ATOM 611 C C . THR A 1 84 ? 13.255 9.936 8.489 1.00 97.75 84 THR A C 1
ATOM 613 O O . THR A 1 84 ? 12.135 9.561 8.857 1.00 97.75 84 THR A O 1
ATOM 616 N N . PRO A 1 85 ? 14.363 9.240 8.806 1.00 98.44 85 PRO A N 1
ATOM 617 C CA . PRO A 1 85 ? 14.302 8.019 9.608 1.00 98.44 85 PRO A CA 1
ATOM 618 C C . PRO A 1 85 ? 13.569 8.212 10.944 1.00 98.44 85 PRO A C 1
ATOM 620 O O . PRO A 1 85 ? 12.911 7.302 11.440 1.00 98.44 85 PRO A O 1
ATOM 623 N N . GLY A 1 86 ? 13.664 9.409 11.541 1.00 98.06 86 GLY A N 1
ATOM 624 C CA . GLY A 1 86 ? 12.937 9.756 12.762 1.00 98.06 86 GLY A CA 1
ATOM 625 C C . GLY A 1 86 ? 11.424 9.783 12.557 1.00 98.06 86 GLY A C 1
ATOM 626 O O . GLY A 1 86 ? 10.699 9.182 13.346 1.00 98.06 86 GLY A O 1
ATOM 627 N N . LYS A 1 87 ? 10.952 10.410 11.475 1.00 96.81 87 LYS A N 1
ATOM 628 C CA . LYS A 1 87 ? 9.524 10.459 11.139 1.00 96.81 87 LYS A CA 1
ATOM 629 C C . LYS A 1 87 ? 8.962 9.068 10.837 1.00 96.81 87 LYS A C 1
ATOM 631 O O . LYS A 1 87 ? 7.902 8.719 11.348 1.00 96.81 87 LYS A O 1
ATOM 636 N N . VAL A 1 88 ? 9.714 8.236 10.117 1.00 98.12 88 VAL A N 1
ATOM 637 C CA . VAL A 1 88 ? 9.343 6.835 9.844 1.00 98.12 88 VAL A CA 1
ATOM 638 C C . VAL A 1 88 ? 9.223 6.025 11.138 1.00 98.12 88 VAL A C 1
ATOM 640 O O . VAL A 1 88 ? 8.261 5.280 11.313 1.00 98.12 88 VAL A O 1
ATOM 643 N N . ARG A 1 89 ? 10.139 6.209 12.098 1.00 98.31 89 ARG A N 1
ATOM 644 C CA . ARG A 1 89 ? 10.022 5.577 13.425 1.00 98.31 89 ARG A CA 1
ATOM 645 C C . ARG A 1 89 ? 8.769 6.029 14.177 1.00 98.31 89 ARG A C 1
ATOM 647 O O . ARG A 1 89 ? 8.103 5.190 14.780 1.00 98.31 89 ARG A O 1
ATOM 654 N N . SER A 1 90 ? 8.423 7.315 14.122 1.00 97.12 90 SER A N 1
ATOM 655 C CA . SER A 1 90 ? 7.187 7.832 14.729 1.00 97.12 90 SER A CA 1
ATOM 656 C C . SER A 1 90 ? 5.931 7.250 14.072 1.00 97.12 90 SER A C 1
ATOM 658 O O . SER A 1 90 ? 5.012 6.839 14.779 1.00 97.12 90 SER A O 1
ATOM 660 N N . LEU A 1 91 ? 5.915 7.137 12.739 1.00 97.00 91 LEU A N 1
ATOM 661 C CA . LEU A 1 91 ? 4.841 6.486 11.982 1.00 97.00 91 LEU A CA 1
ATOM 662 C C . LEU A 1 91 ? 4.657 5.026 12.419 1.00 97.00 91 LEU A C 1
ATOM 664 O O . LEU A 1 91 ? 3.541 4.585 12.684 1.00 97.00 91 LEU A O 1
ATOM 668 N N . VAL A 1 92 ? 5.757 4.281 12.555 1.00 98.19 92 VAL A N 1
ATOM 669 C CA . VAL A 1 92 ? 5.733 2.893 13.033 1.00 98.19 92 VAL A CA 1
ATOM 670 C C . VAL A 1 92 ? 5.235 2.802 14.475 1.00 98.19 92 VAL A C 1
ATOM 672 O O . VAL A 1 92 ? 4.403 1.947 14.777 1.00 98.19 92 VAL A O 1
ATOM 675 N N . ALA A 1 93 ? 5.680 3.691 15.366 1.00 97.38 93 ALA A N 1
ATOM 676 C CA . ALA A 1 93 ? 5.184 3.732 16.741 1.00 97.38 93 ALA A CA 1
ATOM 677 C C . ALA A 1 93 ? 3.660 3.947 16.784 1.00 97.38 93 ALA A C 1
ATOM 679 O O . ALA A 1 93 ? 2.961 3.246 17.521 1.00 97.38 93 ALA A O 1
ATOM 680 N N . LYS A 1 94 ? 3.139 4.840 15.932 1.00 95.75 94 LYS A N 1
ATOM 681 C CA . LYS A 1 94 ? 1.699 5.061 15.748 1.00 95.75 94 LYS A CA 1
ATOM 682 C C . LYS A 1 94 ? 0.991 3.825 15.186 1.00 95.75 94 LYS A C 1
ATOM 684 O O . LYS A 1 94 ? -0.074 3.473 15.674 1.00 95.75 94 LYS A O 1
ATOM 689 N N . ALA A 1 95 ? 1.577 3.111 14.226 1.00 96.44 95 ALA A N 1
ATOM 690 C CA . ALA A 1 95 ? 0.997 1.863 13.720 1.00 96.44 95 ALA A CA 1
ATOM 691 C C . ALA A 1 95 ? 0.920 0.760 14.796 1.00 96.44 95 ALA A C 1
ATOM 693 O O . ALA A 1 95 ? -0.035 -0.017 14.827 1.00 96.44 95 ALA A O 1
ATOM 694 N N . LEU A 1 96 ? 1.911 0.677 15.689 1.00 96.38 96 LEU A N 1
ATOM 695 C CA . LEU A 1 96 ? 1.948 -0.334 16.752 1.00 96.38 96 LEU A CA 1
ATOM 696 C C . LEU A 1 96 ? 0.976 -0.037 17.896 1.00 96.38 96 LEU A C 1
ATOM 698 O O . LEU A 1 96 ? 0.392 -0.982 18.444 1.00 96.38 96 LEU A O 1
ATOM 702 N N . THR A 1 97 ? 0.787 1.246 18.209 1.00 95.38 97 THR A N 1
ATOM 703 C CA . THR A 1 97 ? -0.127 1.734 19.248 1.00 95.38 97 THR A CA 1
ATOM 704 C C . THR A 1 97 ? -0.976 2.893 18.705 1.00 95.38 97 THR A C 1
ATOM 706 O O . THR A 1 97 ? -0.712 4.049 19.042 1.00 95.38 97 THR A O 1
ATOM 709 N N . PRO A 1 98 ? -1.995 2.611 17.865 1.00 92.88 98 PRO A N 1
ATOM 710 C CA . PRO A 1 98 ? -2.790 3.663 17.222 1.00 92.88 98 PRO A CA 1
ATOM 711 C C . PRO A 1 98 ? -3.561 4.527 18.214 1.00 92.88 98 PRO A C 1
ATOM 713 O O . PRO A 1 98 ? -3.608 5.744 18.062 1.00 92.88 98 PRO A O 1
ATOM 716 N N . ASP A 1 99 ? -4.121 3.902 19.251 1.00 91.75 99 ASP A N 1
ATOM 717 C CA . ASP A 1 99 ? -4.784 4.586 20.356 1.00 91.75 99 ASP A CA 1
ATOM 718 C C . ASP A 1 99 ? -4.069 4.256 21.675 1.00 91.75 99 ASP A C 1
ATOM 720 O O . ASP A 1 99 ? -4.275 3.179 22.242 1.00 91.75 99 ASP A O 1
ATOM 724 N N . PRO A 1 100 ? -3.223 5.160 22.197 1.00 89.12 100 PRO A N 1
ATOM 725 C CA . PRO A 1 100 ? -2.562 4.963 23.485 1.00 89.12 100 PRO A CA 1
ATOM 726 C C . PRO A 1 100 ? -3.534 4.871 24.670 1.00 89.12 100 PRO A C 1
ATOM 728 O O . PRO A 1 100 ? -3.166 4.336 25.715 1.00 89.12 100 PRO A O 1
ATOM 731 N N . SER A 1 101 ? -4.759 5.389 24.525 1.00 88.19 101 SER A N 1
ATOM 732 C CA . SER A 1 101 ? -5.795 5.338 25.560 1.00 88.19 101 SER A CA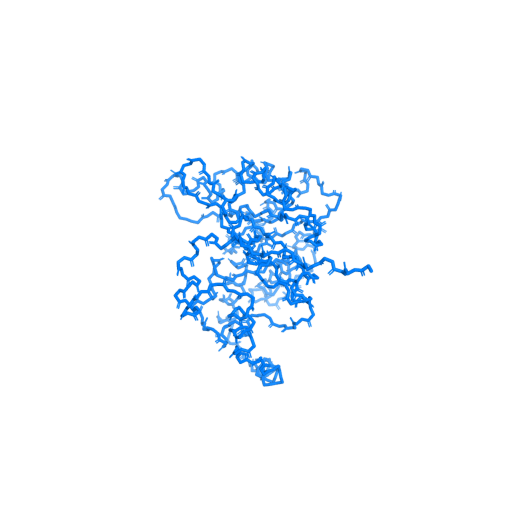 1
ATOM 733 C C . SER A 1 101 ? -6.633 4.055 25.515 1.00 88.19 101 SER A C 1
ATOM 735 O O . SER A 1 101 ? -7.253 3.697 26.517 1.00 88.19 101 SER A O 1
ATOM 737 N N . ASP A 1 102 ? -6.608 3.327 24.393 1.00 88.75 102 ASP A N 1
ATOM 738 C CA . ASP A 1 102 ? -7.276 2.039 24.224 1.00 88.75 102 ASP A CA 1
ATOM 739 C C . ASP A 1 102 ? -6.420 1.047 23.421 1.00 88.75 102 ASP A C 1
ATOM 741 O O . ASP A 1 102 ? -6.500 0.943 22.194 1.00 88.75 102 ASP A O 1
ATOM 745 N N . LEU A 1 103 ? -5.674 0.218 24.152 1.00 90.31 103 LEU A N 1
ATOM 746 C CA . LEU A 1 103 ? -4.810 -0.822 23.586 1.00 90.31 103 LEU A CA 1
ATOM 747 C C . LEU A 1 103 ? -5.575 -1.966 22.897 1.00 90.31 103 LEU A C 1
ATOM 749 O O . LEU A 1 103 ? -4.947 -2.845 22.309 1.00 90.31 103 LEU A O 1
ATOM 753 N N . THR A 1 104 ? -6.912 -1.983 22.959 1.00 90.69 104 THR A N 1
ATOM 754 C CA . THR A 1 104 ? -7.733 -2.916 22.171 1.00 90.69 104 THR A CA 1
ATOM 755 C C . THR A 1 104 ? -7.973 -2.430 20.744 1.00 90.69 104 THR A C 1
ATOM 757 O O . THR A 1 104 ? -8.544 -3.172 19.943 1.00 90.69 104 THR A O 1
ATOM 760 N N . SER A 1 105 ? -7.556 -1.201 20.411 1.00 91.12 105 SER A N 1
ATOM 761 C CA . SER A 1 105 ? -7.611 -0.706 19.040 1.00 91.12 105 SER A CA 1
ATOM 762 C C . SER A 1 105 ? -6.815 -1.633 18.114 1.00 91.12 105 SER A C 1
ATOM 764 O O . SER A 1 105 ? -5.661 -1.956 18.413 1.00 91.12 105 SER A O 1
ATOM 766 N N . PRO A 1 106 ? -7.392 -2.058 16.978 1.00 94.19 106 PRO A N 1
ATOM 767 C CA . PRO A 1 106 ? -6.646 -2.809 15.978 1.00 94.19 106 PRO A CA 1
ATOM 768 C C . PRO A 1 106 ? -5.502 -1.968 15.405 1.00 94.19 106 PRO A C 1
ATOM 770 O O . PRO A 1 106 ? -5.482 -0.742 15.530 1.00 94.19 106 PRO A O 1
ATOM 773 N N . ARG A 1 107 ? -4.548 -2.650 14.771 1.00 95.31 107 ARG A N 1
ATOM 774 C CA . ARG A 1 107 ? -3.411 -2.031 14.082 1.00 95.31 107 ARG A CA 1
ATOM 775 C C . ARG A 1 107 ? -3.698 -1.879 12.584 1.00 95.31 107 ARG A C 1
ATOM 777 O O . ARG A 1 107 ? -4.431 -2.710 12.046 1.00 95.31 107 ARG A O 1
ATOM 784 N N . PRO A 1 108 ? -3.085 -0.887 11.915 1.00 96.38 108 PRO A N 1
ATOM 785 C CA . PRO A 1 108 ? -3.006 -0.830 10.459 1.00 96.38 108 PRO A CA 1
ATOM 786 C C . PRO A 1 108 ? -2.427 -2.110 9.844 1.00 96.38 108 PRO A C 1
ATOM 788 O O . PRO A 1 108 ? -1.646 -2.823 10.480 1.00 96.38 108 PRO A O 1
ATOM 791 N N . ALA A 1 109 ? -2.785 -2.380 8.588 1.00 96.25 109 ALA A N 1
ATOM 792 C CA . ALA A 1 109 ? -2.283 -3.524 7.826 1.00 96.25 109 ALA A CA 1
ATOM 793 C C . ALA A 1 109 ? -0.801 -3.375 7.454 1.00 96.25 109 ALA A C 1
ATOM 795 O O . ALA A 1 109 ? -0.054 -4.363 7.437 1.00 96.25 109 ALA A O 1
ATOM 796 N N . ALA A 1 110 ? -0.385 -2.146 7.152 1.00 98.12 110 ALA A N 1
ATOM 797 C CA . ALA A 1 110 ? 0.994 -1.804 6.852 1.00 98.12 110 ALA A CA 1
ATOM 798 C C . ALA A 1 110 ? 1.342 -0.386 7.300 1.00 98.12 110 ALA A C 1
ATOM 800 O O . ALA A 1 110 ? 0.467 0.431 7.594 1.00 98.12 110 ALA A O 1
ATOM 801 N N . VAL A 1 111 ? 2.639 -0.100 7.280 1.00 98.31 111 VAL A N 1
ATOM 802 C CA . VAL A 1 111 ? 3.148 1.250 7.037 1.00 98.31 111 VAL A CA 1
ATOM 803 C C . VAL A 1 111 ? 3.597 1.357 5.582 1.00 98.31 111 VAL A C 1
ATOM 805 O O . VAL A 1 111 ? 4.155 0.396 5.054 1.00 98.31 111 VAL A O 1
ATOM 808 N N . CYS A 1 112 ? 3.368 2.499 4.937 1.00 98.31 112 CYS A N 1
ATOM 809 C CA . CYS A 1 112 ? 3.802 2.758 3.563 1.00 98.31 112 CYS A CA 1
ATOM 810 C C . CYS A 1 112 ? 4.767 3.947 3.514 1.00 98.31 112 CYS A C 1
ATOM 812 O O . CYS A 1 112 ? 4.457 5.020 4.035 1.00 98.31 112 CYS A O 1
ATOM 814 N N . VAL A 1 113 ? 5.935 3.743 2.902 1.00 98.19 113 VAL A N 1
ATOM 815 C CA . VAL A 1 113 ? 7.050 4.706 2.862 1.00 98.19 113 VAL A CA 1
ATOM 816 C C . VAL A 1 113 ? 7.726 4.732 1.483 1.00 98.19 113 VAL A C 1
ATOM 818 O O . VAL A 1 113 ? 7.405 3.924 0.612 1.00 98.19 113 VAL A O 1
ATOM 821 N N . TYR A 1 114 ? 8.679 5.643 1.267 1.00 97.62 114 TYR A N 1
ATOM 822 C CA . TYR A 1 114 ? 9.603 5.547 0.129 1.00 97.62 114 TYR A CA 1
ATOM 823 C C . TYR A 1 114 ? 10.558 4.352 0.273 1.00 97.62 114 TYR A C 1
ATOM 825 O O . TYR A 1 114 ? 10.866 3.920 1.386 1.00 97.62 114 TYR A O 1
ATOM 833 N N . GLY A 1 115 ? 11.038 3.813 -0.854 1.00 97.12 115 GLY A N 1
ATOM 834 C CA . GLY A 1 115 ? 11.891 2.618 -0.885 1.00 97.12 115 GLY A CA 1
ATOM 835 C C . GLY A 1 115 ? 13.165 2.724 -0.037 1.00 97.12 115 GLY A C 1
ATOM 836 O O . GLY A 1 115 ? 13.526 1.775 0.657 1.00 97.12 115 GLY A O 1
ATOM 837 N N . ASP A 1 116 ? 13.804 3.893 -0.003 1.00 96.56 116 ASP A N 1
ATOM 838 C CA . ASP A 1 116 ? 14.997 4.163 0.811 1.00 96.56 116 ASP A CA 1
ATOM 839 C C . ASP A 1 116 ? 14.711 4.208 2.323 1.00 96.56 116 ASP A C 1
ATOM 841 O O . ASP A 1 116 ? 15.612 4.021 3.142 1.00 96.56 116 ASP A O 1
ATOM 845 N N . MET A 1 117 ? 13.447 4.398 2.706 1.00 98.50 117 MET A N 1
ATOM 846 C CA . MET A 1 117 ? 12.998 4.432 4.096 1.00 98.50 117 MET A CA 1
ATOM 847 C C . MET A 1 117 ? 12.613 3.054 4.655 1.00 98.50 117 MET A C 1
ATOM 849 O O . MET A 1 117 ? 12.451 2.902 5.871 1.00 98.50 117 MET A O 1
ATOM 853 N N . VAL A 1 118 ? 12.506 2.035 3.795 1.00 98.69 118 VAL A N 1
ATOM 854 C CA . VAL A 1 118 ? 12.129 0.660 4.164 1.00 98.69 118 VAL A CA 1
ATOM 855 C C . VAL A 1 118 ? 12.990 0.081 5.294 1.00 98.69 118 VAL A C 1
ATOM 857 O O . VAL A 1 118 ? 12.396 -0.438 6.245 1.00 98.69 118 VAL A O 1
ATOM 860 N N . PRO A 1 119 ? 14.339 0.183 5.285 1.00 98.62 119 PRO A N 1
ATOM 861 C CA . PRO A 1 119 ? 15.155 -0.408 6.347 1.00 98.62 119 PRO A CA 1
ATOM 862 C C . PRO A 1 119 ? 14.802 0.140 7.732 1.00 98.62 119 PRO A C 1
ATOM 864 O O . PRO A 1 119 ? 14.728 -0.620 8.696 1.00 98.62 119 PRO A O 1
ATOM 867 N N . TYR A 1 120 ? 14.509 1.441 7.828 1.00 98.69 120 TYR A N 1
ATOM 868 C CA . TYR A 1 120 ? 14.147 2.084 9.091 1.00 98.69 120 TYR A CA 1
ATOM 869 C C . TYR A 1 120 ? 12.765 1.653 9.584 1.00 98.69 120 TYR A C 1
ATOM 871 O O . TYR A 1 120 ? 12.570 1.501 10.789 1.00 98.69 120 TYR A O 1
ATOM 879 N N . ALA A 1 121 ? 11.810 1.435 8.674 1.00 98.69 121 ALA A N 1
ATOM 880 C CA . ALA A 1 121 ? 10.493 0.913 9.025 1.00 98.69 121 ALA A CA 1
ATOM 881 C C . ALA A 1 121 ? 10.577 -0.538 9.529 1.00 98.69 121 ALA A C 1
ATOM 883 O O . ALA A 1 121 ? 9.992 -0.869 10.562 1.00 98.69 121 ALA A O 1
ATOM 884 N N . VAL A 1 122 ? 11.346 -1.389 8.838 1.00 98.62 122 VAL A N 1
ATOM 885 C CA . VAL A 1 122 ? 11.582 -2.788 9.232 1.00 98.62 122 VAL A CA 1
ATOM 886 C C . VAL A 1 122 ? 12.277 -2.861 10.594 1.00 98.62 122 VAL A C 1
ATOM 888 O O . VAL A 1 122 ? 11.825 -3.599 11.472 1.00 98.62 122 VAL A O 1
ATOM 891 N N . GLU A 1 123 ? 13.336 -2.071 10.797 1.00 98.50 123 GLU A N 1
ATOM 892 C CA . GLU A 1 123 ? 14.055 -1.988 12.073 1.00 98.50 123 GLU A CA 1
ATOM 893 C C . GLU A 1 123 ? 13.121 -1.561 13.213 1.00 98.50 123 GLU A C 1
ATOM 895 O O . GLU A 1 123 ? 13.066 -2.220 14.251 1.00 98.50 123 GLU A O 1
ATOM 900 N N . ALA A 1 124 ? 12.343 -0.495 13.005 1.00 98.50 124 ALA A N 1
ATOM 901 C CA . ALA A 1 124 ? 11.434 0.044 14.011 1.00 98.50 124 ALA A CA 1
ATOM 902 C C . ALA A 1 124 ? 10.304 -0.927 14.385 1.00 98.50 124 ALA A C 1
ATOM 904 O O . ALA A 1 124 ? 9.881 -0.964 15.541 1.00 98.50 124 ALA A O 1
ATOM 905 N N . LEU A 1 125 ? 9.810 -1.714 13.422 1.00 98.31 125 LEU A N 1
ATOM 906 C CA . LEU A 1 125 ? 8.790 -2.733 13.669 1.00 98.31 125 LEU A CA 1
ATOM 907 C C . LEU A 1 125 ? 9.346 -3.930 14.447 1.00 98.31 125 LEU A C 1
ATOM 909 O O . LEU A 1 125 ? 8.618 -4.541 15.236 1.00 98.31 125 LEU A O 1
ATOM 913 N N . GLY A 1 126 ? 10.613 -4.290 14.229 1.00 97.69 126 GLY A N 1
ATOM 914 C CA . GLY A 1 126 ? 11.274 -5.399 14.912 1.00 97.69 126 GLY A CA 1
ATOM 915 C C . GLY A 1 126 ? 10.457 -6.696 14.845 1.00 97.69 126 GLY A C 1
ATOM 916 O O . GLY A 1 126 ? 10.072 -7.160 13.773 1.00 97.69 126 GLY A O 1
ATOM 917 N N . ALA A 1 127 ? 10.148 -7.285 16.004 1.00 96.69 127 ALA A N 1
ATOM 918 C CA . ALA A 1 127 ? 9.376 -8.530 16.088 1.00 96.69 127 ALA A CA 1
ATOM 919 C C . ALA A 1 127 ? 7.913 -8.402 15.615 1.00 96.69 127 ALA A C 1
ATOM 921 O O . ALA A 1 127 ? 7.280 -9.415 15.326 1.00 96.69 127 ALA A O 1
ATOM 922 N N . ALA A 1 128 ? 7.370 -7.182 15.532 1.00 97.38 128 ALA A N 1
ATOM 923 C CA . ALA A 1 128 ? 6.020 -6.935 15.031 1.00 97.38 128 ALA A CA 1
ATOM 924 C C . ALA A 1 128 ? 5.956 -6.825 13.497 1.00 97.38 128 ALA A C 1
ATOM 926 O O . ALA A 1 128 ? 4.855 -6.760 12.942 1.00 97.38 128 ALA A O 1
ATOM 927 N N . HIS A 1 129 ? 7.105 -6.823 12.810 1.00 98.25 129 HIS A N 1
ATOM 928 C CA . HIS A 1 129 ? 7.164 -6.862 11.351 1.00 98.25 129 HIS A CA 1
ATOM 929 C C . HIS A 1 129 ? 6.518 -8.150 10.839 1.00 98.25 129 HIS A C 1
ATOM 931 O O . HIS A 1 129 ? 6.899 -9.246 11.252 1.00 98.25 129 HIS A O 1
ATOM 937 N N . ALA A 1 130 ? 5.558 -8.044 9.921 1.00 95.94 130 ALA A N 1
ATOM 938 C CA . ALA A 1 130 ? 4.821 -9.200 9.416 1.00 95.94 130 ALA A CA 1
ATOM 939 C C . ALA A 1 130 ? 5.747 -10.269 8.801 1.00 95.94 130 ALA A C 1
ATOM 941 O O . ALA A 1 130 ? 5.532 -11.467 8.998 1.00 95.94 130 ALA A O 1
ATOM 942 N N . GLY A 1 131 ? 6.831 -9.860 8.130 1.00 92.69 131 GLY A N 1
ATOM 943 C CA . GLY A 1 131 ? 7.873 -10.777 7.665 1.00 92.69 131 GLY A CA 1
ATOM 944 C C . GLY A 1 131 ? 8.550 -11.552 8.801 1.00 92.69 131 GLY A C 1
ATOM 945 O O . GLY A 1 131 ? 8.750 -12.762 8.683 1.00 92.69 131 GLY A O 1
ATOM 946 N N . ALA A 1 132 ? 8.862 -10.892 9.919 1.00 93.94 132 ALA A N 1
ATOM 947 C CA . ALA A 1 132 ? 9.430 -11.539 11.102 1.00 93.94 132 ALA A CA 1
ATOM 948 C C . ALA A 1 132 ? 8.433 -12.493 11.776 1.00 93.94 132 ALA A C 1
ATOM 950 O O . ALA A 1 132 ? 8.794 -13.628 12.090 1.00 93.94 132 ALA A O 1
ATOM 951 N N . VAL A 1 133 ? 7.171 -12.076 11.917 1.00 95.50 133 VAL A N 1
ATOM 952 C CA . VAL A 1 133 ? 6.089 -12.905 12.472 1.00 95.50 133 VAL A CA 1
ATOM 953 C C . VAL A 1 133 ? 5.913 -14.191 11.661 1.00 95.50 133 VAL A C 1
ATOM 955 O O . VAL A 1 133 ? 5.870 -15.277 12.240 1.00 95.50 133 VAL A O 1
ATOM 958 N N . ARG A 1 134 ? 5.893 -14.097 10.323 1.00 92.38 134 ARG A N 1
ATOM 959 C CA . ARG A 1 134 ? 5.789 -15.270 9.436 1.00 92.38 134 ARG A CA 1
ATOM 960 C C . ARG A 1 134 ? 6.989 -16.208 9.569 1.00 92.38 134 ARG A C 1
ATOM 962 O O . ARG A 1 134 ? 6.798 -17.419 9.637 1.00 92.38 134 ARG A O 1
ATOM 969 N N . ARG A 1 135 ? 8.216 -15.677 9.668 1.00 90.81 135 ARG A N 1
ATOM 970 C CA . ARG A 1 135 ? 9.430 -16.491 9.899 1.00 90.81 135 ARG A CA 1
ATOM 971 C C . ARG A 1 135 ? 9.398 -17.238 11.235 1.00 90.81 135 ARG A C 1
ATOM 973 O O . ARG A 1 135 ? 9.942 -18.332 11.326 1.00 90.81 135 ARG A O 1
ATOM 980 N N . ALA A 1 136 ? 8.740 -16.674 12.244 1.00 93.31 136 ALA A N 1
ATOM 981 C CA . ALA A 1 136 ? 8.517 -17.318 13.536 1.00 93.31 136 ALA A CA 1
ATOM 982 C C . ALA A 1 136 ? 7.318 -18.294 13.551 1.00 93.31 136 ALA A C 1
ATOM 984 O O . ALA A 1 136 ? 6.985 -18.828 14.606 1.00 93.31 136 ALA A O 1
ATOM 985 N N . GLY A 1 137 ? 6.651 -18.529 12.412 1.00 92.56 137 GLY A N 1
ATOM 986 C CA . GLY A 1 137 ? 5.476 -19.404 12.314 1.00 92.56 137 GLY A CA 1
ATOM 987 C C . GLY A 1 137 ? 4.174 -18.785 12.837 1.00 92.56 137 GLY A C 1
ATOM 988 O O . GLY A 1 137 ? 3.189 -19.497 13.018 1.00 92.56 137 GLY A O 1
ATOM 989 N N . GLY A 1 138 ? 4.160 -17.476 13.098 1.00 91.19 138 GLY A N 1
ATOM 990 C CA . GLY A 1 138 ? 2.978 -16.741 13.538 1.00 91.19 138 GLY A CA 1
ATOM 991 C C . GLY A 1 138 ? 2.149 -16.171 12.385 1.00 91.19 138 GLY A C 1
ATOM 992 O O . GLY A 1 138 ? 2.550 -16.173 11.221 1.00 91.19 138 GLY A O 1
ATOM 993 N N . THR A 1 139 ? 0.991 -15.610 12.735 1.00 87.75 139 THR A N 1
ATOM 994 C CA . THR A 1 139 ? 0.110 -14.868 11.821 1.00 87.75 139 THR A CA 1
ATOM 995 C C . THR A 1 139 ? -0.092 -13.438 12.315 1.00 87.75 139 THR A C 1
ATOM 997 O O . THR A 1 139 ? -0.241 -13.225 13.517 1.00 87.75 139 THR A O 1
ATOM 1000 N N . GLY A 1 140 ? -0.158 -12.470 11.399 1.00 89.00 140 GLY A N 1
ATOM 1001 C CA . GLY A 1 140 ? -0.365 -11.053 11.714 1.00 89.00 140 GLY A CA 1
ATOM 1002 C C . GLY A 1 140 ? 0.911 -10.222 11.571 1.00 89.00 140 GLY A C 1
ATOM 1003 O O . GLY A 1 140 ? 1.732 -10.490 10.695 1.00 89.00 140 GLY A O 1
ATOM 1004 N N . GLY A 1 141 ? 1.058 -9.214 12.431 1.00 94.75 141 GLY A N 1
ATOM 1005 C CA . GLY A 1 141 ? 2.090 -8.183 12.304 1.00 94.75 141 GLY A CA 1
ATOM 1006 C C . GLY A 1 141 ? 1.672 -7.046 11.370 1.00 94.75 141 GLY A C 1
ATOM 1007 O O . GLY A 1 141 ? 0.584 -7.068 10.798 1.00 94.75 141 GLY A O 1
ATOM 1008 N N . VAL A 1 142 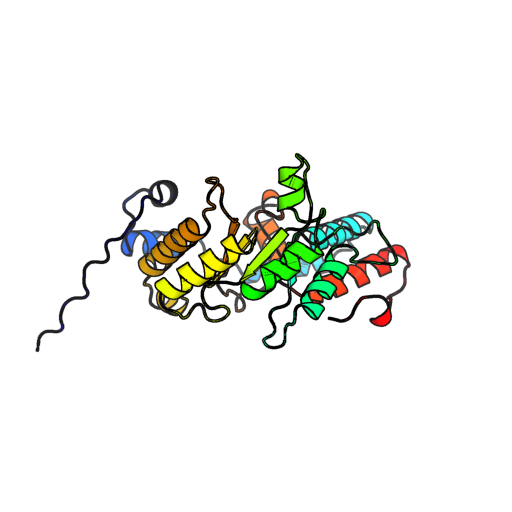? 2.542 -6.047 11.249 1.00 97.75 142 VAL A N 1
ATOM 1009 C CA . VAL A 1 142 ? 2.366 -4.902 10.344 1.00 97.75 142 VAL A CA 1
ATOM 1010 C C . VAL A 1 142 ? 3.332 -5.077 9.175 1.00 97.75 142 VAL A C 1
ATOM 1012 O O . VAL A 1 142 ? 4.517 -5.350 9.389 1.00 97.75 142 VAL A O 1
ATOM 1015 N N . ASN A 1 143 ? 2.827 -4.991 7.945 1.00 98.31 143 ASN A N 1
ATOM 1016 C CA . ASN A 1 143 ? 3.666 -5.071 6.749 1.00 98.31 143 ASN A CA 1
ATOM 1017 C C . ASN A 1 143 ? 4.416 -3.749 6.520 1.00 98.31 143 ASN A C 1
ATOM 1019 O O . ASN A 1 143 ? 3.995 -2.691 6.989 1.00 98.31 143 ASN A O 1
ATOM 1023 N N . VAL A 1 144 ? 5.509 -3.805 5.765 1.00 98.62 144 VAL A N 1
ATOM 1024 C CA . VAL A 1 144 ? 6.162 -2.613 5.206 1.00 98.62 144 VAL A CA 1
ATOM 1025 C C . VAL A 1 144 ? 5.883 -2.568 3.710 1.00 98.62 144 VAL A C 1
ATOM 1027 O O . VAL A 1 144 ? 6.377 -3.411 2.964 1.00 98.62 144 VAL A O 1
ATOM 1030 N N . ALA A 1 145 ? 5.081 -1.598 3.284 1.00 98.44 145 ALA A N 1
ATOM 1031 C CA . ALA A 1 145 ? 4.860 -1.275 1.884 1.00 98.44 145 ALA A CA 1
ATOM 1032 C C . ALA A 1 145 ? 5.822 -0.164 1.444 1.00 98.44 145 ALA A C 1
ATOM 1034 O O . ALA A 1 145 ? 6.132 0.746 2.219 1.00 98.44 145 ALA A O 1
ATOM 1035 N N . ALA A 1 146 ? 6.281 -0.235 0.199 1.00 98.25 146 ALA A N 1
ATOM 1036 C CA . ALA A 1 146 ? 7.079 0.814 -0.414 1.00 98.25 146 ALA A CA 1
ATOM 1037 C C . ALA A 1 146 ? 6.450 1.267 -1.726 1.00 98.25 146 ALA A C 1
ATOM 1039 O O . ALA A 1 146 ? 6.144 0.431 -2.580 1.00 98.25 146 ALA A O 1
ATOM 1040 N N . VAL A 1 147 ? 6.310 2.579 -1.919 1.00 96.94 147 VAL A N 1
ATOM 1041 C CA . VAL A 1 147 ? 6.049 3.094 -3.267 1.00 96.94 147 VAL A CA 1
ATOM 1042 C C . VAL A 1 147 ? 7.298 2.932 -4.121 1.00 96.94 147 VAL A C 1
ATOM 1044 O O . VAL A 1 147 ? 8.415 3.157 -3.655 1.00 96.94 147 VAL A O 1
ATOM 1047 N N . ALA A 1 148 ? 7.100 2.547 -5.376 1.00 94.56 148 ALA A N 1
ATOM 1048 C CA . ALA A 1 148 ? 8.179 2.345 -6.332 1.00 94.56 148 ALA A CA 1
ATOM 1049 C C . ALA A 1 148 ? 7.771 2.858 -7.715 1.00 94.56 148 ALA A C 1
ATOM 1051 O O . ALA A 1 148 ? 6.700 3.439 -7.917 1.00 94.56 148 ALA A O 1
ATOM 1052 N N . THR A 1 149 ? 8.610 2.598 -8.713 1.00 93.88 149 THR A N 1
ATOM 1053 C CA . THR A 1 149 ? 8.346 2.845 -10.137 1.00 93.88 149 THR A CA 1
ATOM 1054 C C . THR A 1 149 ? 8.161 4.326 -10.480 1.00 93.88 149 THR A C 1
ATOM 1056 O O . THR A 1 149 ? 7.380 4.685 -11.360 1.00 93.88 149 THR A O 1
ATOM 1059 N N . ALA A 1 150 ? 8.940 5.190 -9.820 1.00 90.94 150 ALA A N 1
ATOM 1060 C CA . ALA A 1 150 ? 8.885 6.648 -9.971 1.00 90.94 150 ALA A CA 1
ATOM 1061 C C . ALA A 1 150 ? 7.546 7.270 -9.532 1.00 90.94 150 ALA A C 1
ATOM 1063 O O . ALA A 1 150 ? 6.992 8.152 -10.207 1.00 90.94 150 ALA A O 1
ATOM 1064 N N . PHE A 1 151 ? 7.032 6.819 -8.386 1.00 92.12 151 PHE A N 1
ATOM 1065 C CA . PHE A 1 151 ? 5.937 7.476 -7.675 1.00 92.12 151 PHE A CA 1
ATOM 1066 C C . PHE A 1 151 ? 6.214 8.986 -7.475 1.00 92.12 151 PHE A C 1
ATOM 1068 O O . PHE A 1 151 ? 7.362 9.367 -7.239 1.00 92.12 151 PHE A O 1
ATOM 1075 N N . PRO A 1 152 ? 5.196 9.867 -7.577 1.00 90.12 152 PRO A N 1
ATOM 1076 C CA . PRO A 1 152 ? 3.794 9.580 -7.925 1.00 90.12 152 PRO A CA 1
ATOM 1077 C C . PRO A 1 152 ? 3.538 9.536 -9.440 1.00 90.12 152 PRO A C 1
ATOM 1079 O O . PRO A 1 152 ? 2.421 9.329 -9.895 1.00 90.12 152 PRO A O 1
ATOM 1082 N N . SER A 1 153 ? 4.557 9.797 -10.258 1.00 87.12 153 SER A N 1
ATOM 1083 C CA . SER A 1 153 ? 4.364 10.053 -11.687 1.00 87.12 153 SER A CA 1
ATOM 1084 C C . SER A 1 153 ? 4.187 8.790 -12.538 1.00 87.12 153 SER A C 1
ATOM 1086 O O . SER A 1 153 ? 3.546 8.859 -13.589 1.00 87.12 153 SER A O 1
ATOM 1088 N N . GLY A 1 154 ? 4.809 7.672 -12.141 1.00 86.12 154 GLY A N 1
ATOM 1089 C CA . GLY A 1 154 ? 4.967 6.478 -12.984 1.00 86.12 154 GLY A CA 1
ATOM 1090 C C . GLY A 1 154 ? 5.901 6.696 -14.187 1.00 86.12 154 GLY A C 1
ATOM 1091 O O . GLY A 1 154 ? 5.931 5.887 -15.118 1.00 86.12 154 GLY A O 1
ATOM 1092 N N . ARG A 1 155 ? 6.635 7.821 -14.222 1.00 86.44 155 ARG A N 1
ATOM 1093 C CA . ARG A 1 155 ? 7.342 8.346 -15.402 1.00 86.44 155 ARG A CA 1
ATOM 1094 C C . ARG A 1 155 ? 8.852 8.201 -15.269 1.00 86.44 155 ARG A C 1
ATOM 1096 O O . ARG A 1 155 ? 9.575 9.159 -15.018 1.00 86.44 155 ARG A O 1
ATOM 1103 N N . ALA A 1 156 ? 9.327 6.989 -15.511 1.00 92.50 156 ALA A N 1
ATOM 1104 C CA . ALA A 1 156 ? 10.743 6.685 -15.664 1.00 92.50 156 ALA A CA 1
ATOM 1105 C C . ALA A 1 156 ? 10.933 5.549 -16.672 1.00 92.50 156 ALA A C 1
ATOM 1107 O O . ALA A 1 156 ? 9.979 4.863 -17.037 1.00 92.50 156 ALA A O 1
ATOM 1108 N N . SER A 1 157 ? 12.171 5.334 -17.119 1.00 95.12 157 SER A N 1
ATOM 1109 C CA . SER A 1 157 ? 12.480 4.158 -17.940 1.00 95.12 157 SER A CA 1
ATOM 1110 C C . SER A 1 157 ? 12.203 2.865 -17.167 1.00 95.12 157 SER A C 1
ATOM 1112 O O . SER A 1 157 ? 12.399 2.821 -15.950 1.00 95.12 157 SER A O 1
ATOM 1114 N N . LEU A 1 158 ? 11.833 1.792 -17.873 1.00 95.00 158 LEU A N 1
ATOM 1115 C CA . LEU A 1 158 ? 11.617 0.479 -17.258 1.00 95.00 158 LEU A CA 1
ATOM 1116 C C . LEU A 1 158 ? 12.823 0.040 -16.413 1.00 95.00 158 LEU A C 1
ATOM 1118 O O . LEU A 1 158 ? 12.647 -0.427 -15.296 1.00 95.00 158 LEU A O 1
ATOM 1122 N N . LYS A 1 159 ? 14.055 0.282 -16.882 1.00 97.38 159 LYS A N 1
ATOM 1123 C CA . LYS A 1 159 ? 15.278 -0.029 -16.124 1.00 97.38 159 LYS A CA 1
ATOM 1124 C C . LYS A 1 159 ? 15.289 0.617 -14.734 1.00 97.38 159 LYS A C 1
ATOM 1126 O O . LYS A 1 159 ? 15.668 -0.038 -13.771 1.00 97.38 159 LYS A O 1
ATOM 1131 N N . VAL A 1 160 ? 14.884 1.883 -14.637 1.00 96.88 160 VAL A N 1
ATOM 1132 C CA . VAL A 1 160 ? 14.816 2.603 -13.356 1.00 96.88 160 VAL A CA 1
ATOM 1133 C C . VAL A 1 160 ? 13.699 2.033 -12.487 1.00 96.88 160 VAL A C 1
ATOM 1135 O O . VAL A 1 160 ? 13.943 1.755 -11.321 1.00 96.88 160 VAL A O 1
ATOM 1138 N N . LYS A 1 161 ? 12.514 1.778 -13.058 1.00 96.69 161 LYS A N 1
ATOM 1139 C CA . LYS A 1 161 ? 11.379 1.181 -12.332 1.00 96.69 161 LYS A CA 1
ATOM 1140 C C . LYS A 1 161 ? 11.733 -0.177 -11.710 1.00 96.69 161 LYS A C 1
ATOM 1142 O O . LYS A 1 161 ? 11.380 -0.438 -10.563 1.00 96.69 161 LYS A O 1
ATOM 1147 N N . LEU A 1 162 ? 12.430 -1.031 -12.464 1.00 98.06 162 LEU A N 1
ATOM 1148 C CA . LEU A 1 162 ? 12.845 -2.357 -12.000 1.00 98.06 162 LEU A CA 1
ATOM 1149 C C . LEU A 1 162 ? 13.937 -2.280 -10.930 1.00 98.06 162 LEU A C 1
ATOM 1151 O O . LEU A 1 162 ? 13.867 -3.034 -9.966 1.00 98.06 162 LEU A O 1
ATOM 1155 N N . ALA A 1 163 ? 14.914 -1.379 -11.082 1.00 97.62 163 ALA A N 1
ATOM 1156 C CA . ALA A 1 163 ? 15.959 -1.179 -10.078 1.00 97.62 163 ALA A CA 1
ATOM 1157 C C . ALA A 1 163 ? 15.370 -0.682 -8.750 1.00 97.62 163 ALA A C 1
ATOM 1159 O O . ALA A 1 163 ? 15.585 -1.308 -7.723 1.00 97.62 163 ALA A O 1
ATOM 1160 N N . ASP A 1 164 ? 14.533 0.355 -8.803 1.00 96.81 164 ASP A N 1
ATOM 1161 C CA . ASP A 1 164 ? 13.817 0.914 -7.649 1.00 96.81 164 ASP A CA 1
ATOM 1162 C C . ASP A 1 164 ? 12.988 -0.156 -6.907 1.00 96.81 164 ASP A C 1
ATOM 1164 O O . ASP A 1 164 ? 13.069 -0.311 -5.690 1.00 96.81 164 ASP A O 1
ATOM 1168 N N . THR A 1 165 ? 12.262 -0.988 -7.663 1.00 98.31 165 THR A N 1
ATOM 1169 C CA . THR A 1 165 ? 11.507 -2.122 -7.104 1.00 98.31 165 THR A CA 1
ATOM 1170 C C . THR A 1 165 ? 12.422 -3.140 -6.421 1.00 98.31 165 THR A C 1
ATOM 1172 O O . THR A 1 165 ? 12.150 -3.556 -5.296 1.00 98.31 165 THR A O 1
ATOM 1175 N N . ALA A 1 166 ? 13.498 -3.559 -7.092 1.00 98.06 166 ALA A N 1
ATOM 1176 C CA . ALA A 1 166 ? 14.426 -4.550 -6.558 1.00 98.06 166 ALA A CA 1
ATOM 1177 C C . ALA A 1 166 ? 15.131 -4.043 -5.289 1.00 98.06 166 ALA A C 1
ATOM 1179 O O . ALA A 1 166 ? 15.259 -4.799 -4.325 1.00 98.06 166 ALA A O 1
ATOM 1180 N N . ASP A 1 167 ? 15.515 -2.765 -5.262 1.00 98.00 167 ASP A N 1
ATOM 1181 C CA . ASP A 1 167 ? 16.147 -2.121 -4.111 1.00 98.00 167 ASP A CA 1
ATOM 1182 C C . ASP A 1 167 ? 15.200 -2.111 -2.900 1.00 98.00 167 ASP A C 1
ATOM 1184 O O . ASP A 1 167 ? 15.589 -2.530 -1.808 1.00 98.00 167 ASP A O 1
ATOM 1188 N N . ALA A 1 168 ? 13.928 -1.740 -3.087 1.00 98.38 168 ALA A N 1
ATOM 1189 C CA . ALA A 1 168 ? 12.925 -1.770 -2.019 1.00 98.38 168 ALA A CA 1
ATOM 1190 C C . ALA A 1 168 ? 12.660 -3.198 -1.491 1.00 98.38 168 ALA A C 1
ATOM 1192 O O . ALA A 1 168 ? 12.547 -3.421 -0.280 1.00 98.38 168 ALA A O 1
ATOM 1193 N N . VAL A 1 169 ? 12.600 -4.194 -2.381 1.00 98.38 169 VAL A N 1
ATOM 1194 C CA . VAL A 1 169 ? 12.426 -5.610 -2.005 1.00 98.38 169 VAL A CA 1
ATOM 1195 C C . VAL A 1 169 ? 13.623 -6.111 -1.200 1.00 98.38 169 VAL A C 1
ATOM 1197 O O . VAL A 1 169 ? 13.426 -6.766 -0.169 1.00 98.38 169 VAL A O 1
ATOM 1200 N N . ALA A 1 170 ? 14.842 -5.789 -1.644 1.00 97.75 170 ALA A N 1
ATOM 1201 C CA . ALA A 1 170 ? 16.091 -6.139 -0.972 1.00 97.75 170 ALA A CA 1
ATOM 1202 C C . ALA A 1 170 ? 16.218 -5.453 0.397 1.00 97.75 170 ALA A C 1
ATOM 1204 O O . ALA A 1 170 ? 16.686 -6.070 1.353 1.00 97.75 170 ALA A O 1
ATOM 1205 N N . ALA A 1 171 ? 15.723 -4.219 0.519 1.00 97.88 171 ALA A N 1
ATOM 1206 C CA . ALA A 1 171 ? 15.630 -3.488 1.780 1.00 97.88 171 ALA A CA 1
ATOM 1207 C C . ALA A 1 171 ? 14.627 -4.102 2.778 1.00 97.88 171 ALA A C 1
ATOM 1209 O O . ALA A 1 171 ? 14.666 -3.781 3.966 1.00 97.88 171 ALA A O 1
ATOM 1210 N N . GLY A 1 172 ? 13.752 -5.006 2.322 1.00 97.12 172 GLY A N 1
ATOM 1211 C CA . GLY A 1 172 ? 12.843 -5.773 3.173 1.00 97.12 172 GLY A CA 1
ATOM 1212 C C . GLY A 1 172 ? 11.363 -5.420 3.036 1.00 97.12 172 GLY A C 1
ATOM 1213 O O . GLY A 1 172 ? 10.573 -5.893 3.853 1.00 97.12 172 GLY A O 1
ATOM 1214 N N . ALA A 1 173 ? 10.965 -4.648 2.018 1.00 98.38 173 ALA A N 1
ATOM 1215 C CA . ALA A 1 173 ? 9.563 -4.301 1.786 1.00 98.38 173 ALA A CA 1
ATOM 1216 C C . ALA A 1 173 ? 8.736 -5.568 1.549 1.00 98.38 173 ALA A C 1
ATOM 1218 O O . ALA A 1 173 ? 9.076 -6.366 0.678 1.00 98.38 173 ALA A O 1
ATOM 1219 N N . ASP A 1 174 ? 7.668 -5.779 2.317 1.00 98.12 174 ASP A N 1
ATOM 1220 C CA . ASP A 1 174 ? 6.715 -6.878 2.124 1.00 98.12 174 ASP A CA 1
ATOM 1221 C C . ASP A 1 174 ? 5.857 -6.671 0.878 1.00 98.12 174 ASP A C 1
ATOM 1223 O O . ASP A 1 174 ? 5.387 -7.641 0.278 1.00 98.12 174 ASP A O 1
ATOM 1227 N N . GLU A 1 175 ? 5.641 -5.410 0.511 1.00 98.31 175 GLU A N 1
ATOM 1228 C CA . GLU A 1 175 ? 4.728 -4.996 -0.543 1.00 98.31 175 GLU A CA 1
ATOM 1229 C C . GLU A 1 175 ? 5.331 -3.850 -1.351 1.00 98.31 175 GLU A C 1
ATOM 1231 O O . GLU A 1 175 ? 6.036 -3.001 -0.807 1.00 98.31 175 GLU A O 1
ATOM 1236 N N . ILE A 1 176 ? 5.038 -3.838 -2.646 1.00 98.31 176 ILE A N 1
ATOM 1237 C CA . ILE A 1 176 ? 5.461 -2.807 -3.586 1.00 98.31 176 ILE A CA 1
ATOM 1238 C C . ILE A 1 176 ? 4.222 -2.171 -4.188 1.00 98.31 176 ILE A C 1
ATOM 1240 O O . ILE A 1 176 ? 3.396 -2.867 -4.777 1.00 98.31 176 ILE A O 1
ATOM 1244 N N . ASP A 1 177 ? 4.138 -0.854 -4.090 1.00 96.88 177 ASP A N 1
ATOM 1245 C CA . ASP A 1 177 ? 3.060 -0.044 -4.627 1.00 96.88 177 ASP A CA 1
ATOM 1246 C C . ASP A 1 177 ? 3.570 0.641 -5.911 1.00 96.88 177 ASP A C 1
ATOM 1248 O O . ASP A 1 177 ? 4.245 1.673 -5.890 1.00 96.88 177 ASP A O 1
ATOM 1252 N N . MET A 1 178 ? 3.301 0.005 -7.054 1.00 94.56 178 MET A N 1
ATOM 1253 C CA . MET A 1 178 ? 3.709 0.449 -8.392 1.00 94.56 178 MET A CA 1
ATOM 1254 C C . MET A 1 178 ? 2.715 1.461 -8.958 1.00 94.56 178 MET A C 1
ATOM 1256 O O . MET A 1 178 ? 1.522 1.191 -8.959 1.00 94.56 178 MET A O 1
ATOM 1260 N N . VAL A 1 179 ? 3.186 2.542 -9.578 1.00 90.94 179 VAL A N 1
ATOM 1261 C CA . VAL A 1 179 ? 2.362 3.443 -10.396 1.00 90.94 179 VAL A CA 1
ATOM 1262 C C . VAL A 1 179 ? 2.499 3.068 -11.868 1.00 90.94 179 VAL A C 1
ATOM 1264 O O . VAL A 1 179 ? 3.607 2.953 -12.395 1.00 90.94 179 VAL A O 1
ATOM 1267 N N . ILE A 1 180 ? 1.373 2.891 -12.562 1.00 87.25 180 ILE A N 1
ATOM 1268 C CA . ILE A 1 180 ? 1.391 2.580 -13.998 1.00 87.25 180 ILE A CA 1
ATOM 1269 C C . ILE A 1 180 ? 1.871 3.764 -14.846 1.00 87.25 180 ILE A C 1
ATOM 1271 O O . ILE A 1 180 ? 1.693 4.933 -14.491 1.00 87.25 180 ILE A O 1
ATOM 1275 N N . ASP A 1 181 ? 2.379 3.478 -16.047 1.00 88.56 181 ASP A N 1
ATOM 1276 C CA . ASP A 1 181 ? 2.535 4.511 -17.066 1.00 88.56 181 ASP A CA 1
ATOM 1277 C C . ASP A 1 181 ? 1.154 4.964 -17.594 1.00 88.56 181 ASP A C 1
ATOM 1279 O O . ASP A 1 181 ? 0.576 4.401 -18.529 1.00 88.56 181 ASP A O 1
ATOM 1283 N N . ARG A 1 182 ? 0.626 6.036 -16.996 1.00 85.44 182 ARG A N 1
ATOM 1284 C CA . ARG A 1 182 ? -0.709 6.561 -17.325 1.00 85.44 182 ARG A CA 1
ATOM 1285 C C . ARG A 1 182 ? -0.833 7.064 -18.750 1.00 85.44 182 ARG A C 1
ATOM 1287 O O . ARG A 1 182 ? -1.838 6.813 -19.398 1.00 85.44 182 ARG A O 1
ATOM 1294 N N . GLY A 1 183 ? 0.151 7.794 -19.262 1.00 84.38 183 GLY A N 1
ATOM 1295 C CA . GLY A 1 183 ? 0.050 8.306 -20.630 1.00 84.38 183 GLY A CA 1
ATOM 1296 C C . GLY A 1 183 ? 0.205 7.203 -21.677 1.00 84.38 183 GLY A C 1
ATOM 1297 O O . GLY A 1 183 ? -0.416 7.325 -22.727 1.00 84.38 183 GLY A O 1
ATOM 1298 N N . ALA A 1 184 ? 0.936 6.114 -21.403 1.00 86.81 184 ALA A N 1
ATOM 1299 C CA . ALA A 1 184 ? 0.882 4.917 -22.244 1.00 86.81 184 ALA A CA 1
ATOM 1300 C C . ALA A 1 184 ? -0.528 4.308 -22.227 1.00 86.81 184 ALA A C 1
ATOM 1302 O O . ALA A 1 184 ? -1.104 4.072 -23.290 1.00 86.81 184 ALA A O 1
ATOM 1303 N N . PHE A 1 185 ? -1.123 4.152 -21.039 1.00 85.94 185 PHE A N 1
ATOM 1304 C CA . PHE A 1 185 ? -2.491 3.652 -20.888 1.00 85.94 185 PHE A CA 1
ATOM 1305 C C . PHE A 1 185 ? -3.523 4.517 -21.633 1.00 85.94 185 PHE A C 1
ATOM 1307 O O . PHE A 1 185 ? -4.305 4.006 -22.433 1.00 85.94 185 PHE A O 1
ATOM 1314 N N . LEU A 1 186 ? -3.498 5.837 -21.427 1.00 82.06 186 LEU A N 1
ATOM 1315 C CA . LEU A 1 186 ? -4.426 6.795 -22.042 1.00 82.06 186 LEU A CA 1
ATOM 1316 C C . LEU A 1 186 ? -4.225 6.935 -23.557 1.00 82.06 186 LEU A C 1
ATOM 1318 O O . LEU A 1 186 ? -5.178 7.220 -24.277 1.00 82.06 186 LEU A O 1
ATOM 1322 N N . SER A 1 187 ? -3.013 6.679 -24.058 1.00 84.50 187 SER A N 1
ATOM 1323 C CA . SER A 1 187 ? -2.739 6.605 -25.502 1.00 84.50 187 SER A CA 1
ATOM 1324 C C . SER A 1 187 ? -3.159 5.261 -26.115 1.00 84.50 187 SER A C 1
ATOM 1326 O O . SER A 1 187 ? -3.045 5.064 -27.324 1.00 84.50 187 SER A O 1
ATOM 1328 N N . GLY A 1 188 ? -3.666 4.330 -25.300 1.00 80.25 188 GLY A N 1
ATOM 1329 C CA . GLY A 1 188 ? -4.125 3.014 -25.729 1.00 80.25 188 GLY A CA 1
ATOM 1330 C C . GLY A 1 188 ? -3.002 2.020 -26.030 1.00 80.25 188 GLY A C 1
ATOM 1331 O O . GLY A 1 188 ? -3.242 1.082 -26.791 1.00 80.25 188 GLY A O 1
ATOM 1332 N N . CYS A 1 189 ? -1.812 2.239 -25.459 1.00 85.50 189 CYS A N 1
ATOM 1333 C CA . CYS A 1 189 ? -0.671 1.322 -25.478 1.00 85.50 189 CYS A CA 1
ATOM 1334 C C . CYS A 1 189 ? -0.762 0.367 -24.273 1.00 85.50 189 CYS A C 1
ATOM 1336 O O . CYS A 1 189 ? 0.032 0.453 -23.332 1.00 85.50 189 CYS A O 1
ATOM 1338 N N . TYR A 1 190 ? -1.778 -0.497 -24.250 1.00 84.00 190 TYR A N 1
ATOM 1339 C CA . TYR A 1 190 ? -2.080 -1.344 -23.093 1.00 84.00 190 TYR A CA 1
ATOM 1340 C C . TYR A 1 190 ? -1.071 -2.474 -22.910 1.00 84.00 190 TYR A C 1
ATOM 1342 O O . TYR A 1 190 ? -0.775 -2.846 -21.777 1.00 84.00 190 TYR A O 1
ATOM 1350 N N . GLY A 1 191 ? -0.528 -2.999 -24.007 1.00 85.69 191 GLY A N 1
ATOM 1351 C CA . GLY A 1 191 ? 0.514 -4.020 -24.000 1.00 85.69 191 GLY A CA 1
ATOM 1352 C C . GLY A 1 191 ? 1.784 -3.525 -23.321 1.00 85.69 191 GLY A C 1
ATOM 1353 O O . GLY A 1 191 ? 2.355 -4.249 -22.517 1.00 85.69 191 GLY A O 1
ATOM 1354 N N . LEU A 1 192 ? 2.166 -2.262 -23.541 1.00 88.44 192 LEU A N 1
ATOM 1355 C CA . LEU A 1 192 ? 3.296 -1.660 -22.827 1.00 88.44 192 LEU A CA 1
ATOM 1356 C C . LEU A 1 192 ? 3.060 -1.657 -21.310 1.00 88.44 192 LEU A C 1
ATOM 1358 O O . LEU A 1 192 ? 3.912 -2.117 -20.559 1.00 88.44 192 LEU A O 1
ATOM 1362 N N . VAL A 1 193 ? 1.897 -1.181 -20.856 1.00 87.94 193 VAL A N 1
ATOM 1363 C CA . VAL A 1 193 ? 1.559 -1.145 -19.421 1.00 87.94 193 VAL A CA 1
ATOM 1364 C C . VAL A 1 193 ? 1.511 -2.554 -18.827 1.00 87.94 193 VAL A C 1
ATOM 1366 O O . VAL A 1 193 ? 2.001 -2.781 -17.723 1.00 87.94 193 VAL A O 1
ATOM 1369 N N . PHE A 1 194 ? 0.946 -3.510 -19.564 1.00 88.31 194 PHE A N 1
ATOM 1370 C CA . PHE A 1 194 ? 0.907 -4.914 -19.170 1.00 88.31 194 PHE A CA 1
ATOM 1371 C C . PHE A 1 194 ? 2.317 -5.496 -18.999 1.00 88.31 194 PHE A C 1
ATOM 1373 O O . PHE A 1 194 ? 2.615 -6.065 -17.948 1.00 88.31 194 PHE A O 1
ATOM 1380 N N . ASP A 1 195 ? 3.187 -5.310 -19.994 1.00 88.62 195 ASP A N 1
ATOM 1381 C CA . ASP A 1 195 ? 4.571 -5.790 -19.975 1.00 88.62 195 ASP A CA 1
ATOM 1382 C C . ASP A 1 195 ? 5.352 -5.166 -18.806 1.00 88.62 195 ASP A C 1
ATOM 1384 O O . ASP A 1 195 ? 6.094 -5.868 -18.116 1.00 88.62 195 ASP A O 1
ATOM 1388 N N . GLU A 1 196 ? 5.143 -3.874 -18.520 1.00 92.62 196 GLU A N 1
ATOM 1389 C CA . GLU A 1 196 ? 5.734 -3.217 -17.349 1.00 92.62 196 GLU A CA 1
ATOM 1390 C C . GLU A 1 196 ? 5.265 -3.852 -16.034 1.00 92.62 196 GLU A C 1
ATOM 1392 O O . GLU A 1 196 ? 6.098 -4.148 -15.179 1.00 92.62 196 GLU A O 1
ATOM 1397 N N . ILE A 1 197 ? 3.960 -4.102 -15.863 1.00 92.38 197 ILE A N 1
ATOM 1398 C CA . ILE A 1 197 ? 3.415 -4.726 -14.644 1.00 92.38 197 ILE A CA 1
ATOM 1399 C C . ILE A 1 197 ? 3.995 -6.130 -14.449 1.00 92.38 197 ILE A C 1
ATOM 1401 O O . ILE A 1 197 ? 4.382 -6.486 -13.335 1.00 92.38 197 ILE A O 1
ATOM 1405 N N . VAL A 1 198 ? 4.085 -6.929 -15.516 1.00 90.62 198 VAL A N 1
ATOM 1406 C CA . VAL A 1 198 ? 4.677 -8.273 -15.450 1.00 90.62 198 VAL A CA 1
ATOM 1407 C C . VAL A 1 198 ? 6.155 -8.194 -15.069 1.00 90.62 198 VAL A C 1
ATOM 1409 O O . VAL A 1 198 ? 6.595 -8.914 -14.174 1.00 90.62 198 VAL A O 1
ATOM 1412 N N . ALA A 1 199 ? 6.916 -7.290 -15.687 1.00 94.38 199 ALA A N 1
ATOM 1413 C CA . ALA A 1 199 ? 8.331 -7.115 -15.379 1.00 94.38 199 ALA A CA 1
ATOM 1414 C C . ALA A 1 199 ? 8.555 -6.655 -13.927 1.00 94.38 199 ALA A C 1
ATOM 1416 O O . ALA A 1 199 ? 9.421 -7.190 -13.236 1.00 94.38 199 ALA A O 1
ATOM 1417 N N . VAL A 1 200 ? 7.748 -5.711 -13.435 1.00 96.12 200 VAL A N 1
ATOM 1418 C CA . VAL A 1 200 ? 7.802 -5.249 -12.040 1.00 96.12 200 VAL A CA 1
ATOM 1419 C C . VAL A 1 200 ? 7.398 -6.367 -11.079 1.00 96.12 200 VAL A C 1
ATOM 1421 O O . VAL A 1 200 ? 8.021 -6.527 -10.029 1.00 96.12 200 VAL A O 1
ATOM 1424 N N . LYS A 1 201 ? 6.417 -7.205 -11.440 1.00 94.69 201 LYS A N 1
ATOM 1425 C CA . LYS A 1 201 ? 6.055 -8.375 -10.632 1.00 94.69 201 LYS A CA 1
ATOM 1426 C C . LYS A 1 201 ? 7.219 -9.348 -10.492 1.00 94.69 201 LYS A C 1
ATOM 1428 O O . LYS A 1 201 ? 7.438 -9.849 -9.392 1.00 94.69 201 LYS A O 1
ATOM 1433 N N . GLU A 1 202 ? 7.973 -9.592 -11.558 1.00 95.06 202 GLU A N 1
ATOM 1434 C CA . GLU A 1 202 ? 9.179 -10.419 -11.477 1.00 95.06 202 GLU A CA 1
ATOM 1435 C C . GLU A 1 202 ? 10.289 -9.757 -10.654 1.00 95.06 202 GLU A C 1
ATOM 1437 O O . GLU A 1 202 ? 10.951 -10.441 -9.878 1.00 95.06 202 GLU A O 1
ATOM 1442 N N . ALA A 1 203 ? 10.438 -8.430 -10.717 1.00 97.00 203 ALA A N 1
ATOM 1443 C CA . ALA A 1 203 ? 11.356 -7.701 -9.837 1.00 97.00 203 ALA A CA 1
ATOM 1444 C C . ALA A 1 203 ? 10.956 -7.765 -8.348 1.00 97.00 203 ALA A C 1
ATOM 1446 O O . ALA A 1 203 ? 11.802 -7.578 -7.480 1.00 97.00 203 ALA A O 1
ATOM 1447 N N . CYS A 1 204 ? 9.693 -8.084 -8.033 1.00 97.75 204 CYS A N 1
ATOM 1448 C CA . CYS A 1 204 ? 9.241 -8.331 -6.660 1.00 97.75 204 CYS A CA 1
ATOM 1449 C C . CYS A 1 204 ? 9.692 -9.690 -6.094 1.00 97.75 204 CYS A C 1
ATOM 1451 O O . CYS A 1 204 ? 9.426 -9.978 -4.922 1.00 97.75 204 CYS A O 1
ATOM 14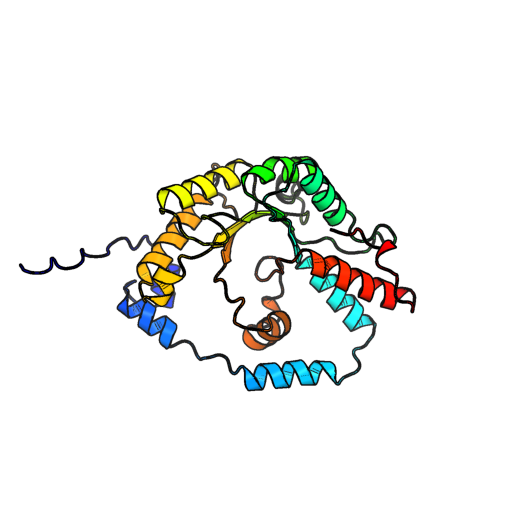53 N N . ARG A 1 205 ? 10.298 -10.564 -6.906 1.00 96.50 205 ARG A N 1
ATOM 1454 C CA . ARG A 1 205 ? 10.751 -11.889 -6.476 1.00 96.50 205 ARG A CA 1
ATOM 1455 C C . ARG A 1 205 ? 11.928 -11.773 -5.505 1.00 96.50 205 ARG A C 1
ATOM 1457 O O . ARG A 1 205 ? 12.883 -11.046 -5.750 1.00 96.50 205 ARG A O 1
ATOM 1464 N N . ARG A 1 206 ? 11.882 -12.544 -4.423 1.00 94.75 206 ARG A N 1
ATOM 1465 C CA . ARG A 1 206 ? 12.965 -12.692 -3.446 1.00 94.75 206 ARG A CA 1
ATOM 1466 C C . ARG A 1 206 ? 13.864 -13.876 -3.789 1.00 94.75 206 ARG A C 1
ATOM 1468 O O . ARG A 1 206 ? 13.470 -14.785 -4.521 1.00 94.75 206 ARG A O 1
ATOM 1475 N N . GLU A 1 207 ? 15.055 -13.898 -3.196 1.00 92.31 207 GLU A N 1
ATOM 1476 C CA . GLU A 1 207 ? 16.033 -14.984 -3.364 1.00 92.31 207 GLU A CA 1
ATOM 1477 C C . GLU A 1 207 ? 15.481 -16.359 -2.955 1.00 92.31 207 GLU A C 1
ATOM 1479 O O . GLU A 1 207 ? 15.782 -17.363 -3.596 1.00 92.31 207 GLU A O 1
ATOM 1484 N N . ASP A 1 208 ? 14.612 -16.406 -1.941 1.00 90.75 208 ASP A N 1
ATOM 1485 C CA . ASP A 1 208 ? 13.955 -17.631 -1.464 1.00 90.75 208 ASP A CA 1
ATOM 1486 C C . ASP A 1 208 ? 12.806 -18.120 -2.372 1.00 90.75 208 ASP A C 1
ATOM 1488 O O . ASP A 1 208 ? 12.135 -19.106 -2.067 1.00 90.75 208 ASP A O 1
ATOM 1492 N N . GLY A 1 209 ? 12.567 -17.440 -3.497 1.00 90.69 209 GLY A N 1
ATOM 1493 C CA . GLY A 1 209 ? 11.512 -17.763 -4.452 1.00 90.69 209 GLY A CA 1
ATOM 1494 C C . GLY A 1 209 ? 10.127 -17.240 -4.072 1.00 90.69 209 GLY A C 1
ATOM 1495 O O . GLY A 1 209 ? 9.199 -17.383 -4.869 1.00 90.69 209 GLY A O 1
ATOM 1496 N N . THR A 1 210 ? 9.973 -16.612 -2.904 1.00 92.31 210 THR A N 1
ATOM 1497 C CA . THR A 1 210 ? 8.753 -15.875 -2.557 1.00 92.31 210 THR A CA 1
ATOM 1498 C C . THR A 1 210 ? 8.724 -14.515 -3.256 1.00 92.31 210 THR A C 1
ATOM 1500 O O . THR A 1 210 ? 9.650 -14.141 -3.973 1.00 92.31 210 THR A O 1
ATOM 1503 N N . TYR A 1 211 ? 7.635 -13.767 -3.091 1.00 94.88 211 TYR A N 1
ATOM 1504 C CA . TYR A 1 211 ? 7.472 -12.453 -3.707 1.00 94.88 211 TYR A CA 1
ATOM 1505 C C . TYR A 1 211 ? 7.039 -11.434 -2.659 1.00 94.88 211 TYR A C 1
ATOM 1507 O O . TYR A 1 211 ? 6.191 -11.738 -1.817 1.00 94.88 211 TYR A O 1
ATOM 1515 N N . ALA A 1 212 ? 7.547 -10.207 -2.769 1.00 97.12 212 ALA A N 1
ATOM 1516 C CA . ALA A 1 212 ? 6.812 -9.061 -2.256 1.00 97.12 212 ALA A CA 1
ATOM 1517 C C . ALA A 1 212 ? 5.457 -8.962 -2.984 1.00 97.12 212 ALA A C 1
ATOM 1519 O O . ALA A 1 212 ? 5.326 -9.284 -4.178 1.00 97.12 212 ALA A O 1
ATOM 1520 N N . HIS A 1 213 ? 4.414 -8.580 -2.255 1.00 96.00 213 HIS A N 1
ATOM 1521 C CA . HIS A 1 213 ? 3.092 -8.411 -2.841 1.00 96.00 213 HIS A CA 1
ATOM 1522 C C . HIS A 1 213 ? 3.082 -7.153 -3.715 1.00 96.00 213 HIS A C 1
ATOM 1524 O O . HIS A 1 213 ? 3.415 -6.076 -3.239 1.00 96.00 213 HIS A O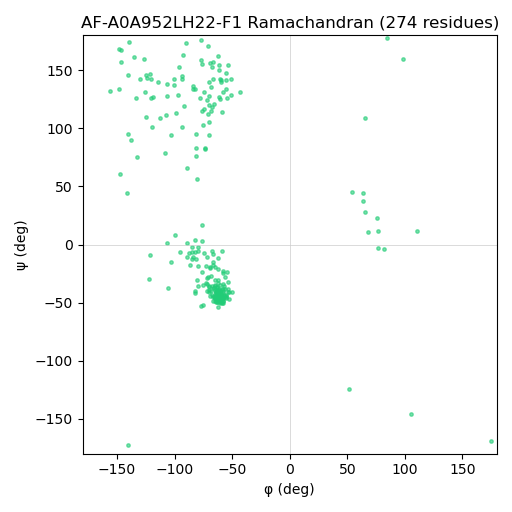 1
ATOM 1530 N N . LEU A 1 214 ? 2.716 -7.283 -4.991 1.00 95.38 214 LEU A N 1
ATOM 1531 C CA . LEU A 1 214 ? 2.653 -6.143 -5.902 1.00 95.38 214 LEU A CA 1
ATOM 1532 C C . LEU A 1 214 ? 1.243 -5.555 -5.867 1.00 95.38 214 LEU A C 1
ATOM 1534 O O . LEU A 1 214 ? 0.289 -6.235 -6.250 1.00 95.38 214 LEU A O 1
ATOM 1538 N N . LYS A 1 215 ? 1.132 -4.294 -5.462 1.00 94.69 215 LYS A N 1
ATOM 1539 C CA . LYS A 1 215 ? -0.053 -3.457 -5.629 1.00 94.69 215 LYS A CA 1
ATOM 1540 C C . LYS A 1 215 ? 0.176 -2.534 -6.819 1.00 94.69 215 LYS A C 1
ATOM 1542 O O . LYS A 1 215 ? 1.256 -1.978 -6.986 1.00 94.69 215 LYS A O 1
ATOM 1547 N N . VAL A 1 216 ? -0.843 -2.378 -7.656 1.00 90.25 216 VAL A N 1
ATOM 1548 C CA . VAL A 1 216 ? -0.768 -1.532 -8.851 1.00 90.25 216 VAL A CA 1
ATOM 1549 C C . VAL A 1 216 ? -1.696 -0.340 -8.663 1.00 90.25 216 VAL A C 1
ATOM 1551 O O . VAL A 1 216 ? -2.919 -0.474 -8.678 1.00 90.25 216 VAL A O 1
ATOM 1554 N N . ILE A 1 217 ? -1.096 0.828 -8.479 1.00 89.00 217 ILE A N 1
ATOM 1555 C CA . ILE A 1 217 ? -1.744 2.128 -8.423 1.00 89.00 217 ILE A CA 1
ATOM 1556 C C . ILE A 1 217 ? -2.098 2.548 -9.850 1.00 89.00 217 ILE A C 1
ATOM 1558 O O . ILE A 1 217 ? -1.242 2.798 -10.702 1.00 89.00 217 ILE A O 1
ATOM 1562 N N . LEU A 1 218 ? -3.401 2.637 -10.091 1.00 79.31 218 LEU A N 1
ATOM 1563 C CA . LEU A 1 218 ? -3.975 3.098 -11.353 1.00 79.31 218 LEU A CA 1
ATOM 1564 C C . LEU A 1 218 ? -4.144 4.628 -11.404 1.00 79.31 218 LEU A C 1
ATOM 1566 O O . LEU A 1 218 ? -4.501 5.151 -12.456 1.00 79.31 218 LEU A O 1
ATOM 1570 N N . GLU A 1 219 ? -3.900 5.336 -10.289 1.00 70.69 219 GLU A N 1
ATOM 1571 C CA . GLU A 1 219 ? -4.121 6.787 -10.128 1.00 70.69 219 GLU A CA 1
ATOM 1572 C C . GLU A 1 219 ? -5.555 7.206 -10.477 1.00 70.69 219 GLU A C 1
ATOM 1574 O O . GLU A 1 219 ? -5.810 8.196 -11.162 1.00 70.69 219 GLU A O 1
AT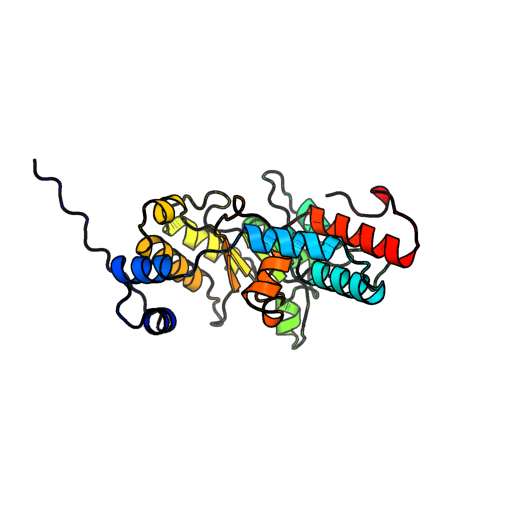OM 1579 N N . THR A 1 220 ? -6.523 6.439 -9.979 1.00 65.19 220 THR A N 1
ATOM 1580 C CA . THR A 1 220 ? -7.955 6.695 -10.163 1.00 65.19 220 THR A CA 1
ATOM 1581 C C . THR A 1 220 ? -8.467 7.822 -9.271 1.00 65.19 220 THR A C 1
ATOM 1583 O O . THR A 1 220 ? -9.667 7.916 -9.093 1.00 65.19 220 THR A O 1
ATOM 1586 N N . GLY A 1 221 ? -7.618 8.676 -8.687 1.00 54.72 221 GLY A N 1
ATOM 1587 C CA . GLY A 1 221 ? -8.019 9.787 -7.806 1.00 54.72 221 GLY A CA 1
ATOM 1588 C C . GLY A 1 221 ? -8.973 10.816 -8.439 1.00 54.72 221 GLY A C 1
ATOM 1589 O O . GLY A 1 221 ? -9.485 11.678 -7.736 1.00 54.72 221 GLY A O 1
ATOM 1590 N N . GLU A 1 222 ? -9.265 10.698 -9.738 1.00 45.84 222 GLU A N 1
ATOM 1591 C CA . GLU A 1 222 ? -10.367 11.383 -10.435 1.00 45.84 222 GLU A CA 1
ATOM 1592 C C . GLU A 1 222 ? -11.708 10.600 -10.426 1.00 45.84 222 GLU A C 1
ATOM 1594 O O . GLU A 1 222 ? -12.699 11.053 -10.992 1.00 45.84 222 GLU A O 1
ATOM 1599 N N . LEU A 1 223 ? -11.777 9.429 -9.790 1.00 41.09 223 LEU A N 1
ATOM 1600 C CA . LEU A 1 223 ? -12.934 8.532 -9.723 1.00 41.09 223 LEU A CA 1
ATOM 1601 C C . LEU A 1 223 ? -13.270 8.255 -8.248 1.00 41.09 223 LEU A C 1
ATOM 1603 O O . LEU A 1 223 ? -12.520 7.614 -7.512 1.00 41.09 223 LEU A O 1
ATOM 1607 N N . ASN A 1 224 ? -14.392 8.813 -7.801 1.00 42.09 224 ASN A N 1
ATOM 1608 C CA . ASN A 1 224 ? -14.794 8.878 -6.398 1.00 42.09 224 ASN A CA 1
ATOM 1609 C C . ASN A 1 224 ? -15.329 7.553 -5.810 1.00 42.09 224 ASN A C 1
ATOM 1611 O O . ASN A 1 224 ? -15.904 6.718 -6.502 1.00 42.09 224 ASN A O 1
ATOM 1615 N N . THR A 1 225 ? -15.202 7.477 -4.475 1.00 50.81 225 THR A N 1
ATOM 1616 C CA . THR A 1 225 ? -15.817 6.551 -3.497 1.00 50.81 225 THR A CA 1
ATOM 1617 C C . THR A 1 225 ? -15.405 5.073 -3.615 1.00 50.81 225 THR A C 1
ATOM 1619 O O . THR A 1 225 ? -15.833 4.363 -4.513 1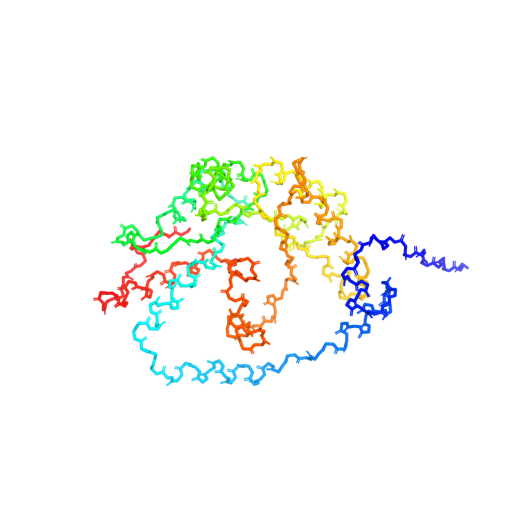.00 50.81 225 THR A O 1
ATOM 1622 N N . TYR A 1 226 ? -14.613 4.565 -2.656 1.00 56.62 226 TYR A N 1
ATOM 1623 C CA . TYR A 1 226 ? -13.953 3.248 -2.770 1.00 56.62 226 TYR A CA 1
ATOM 1624 C C . TYR A 1 226 ? -14.569 2.119 -1.919 1.00 56.62 226 TYR A C 1
ATOM 1626 O O . TYR A 1 226 ? -14.661 0.987 -2.379 1.00 56.62 226 TYR A O 1
ATOM 1634 N N . LEU A 1 227 ? -15.031 2.390 -0.692 1.00 52.41 227 LEU A N 1
ATOM 1635 C CA . LEU A 1 227 ? -15.367 1.318 0.268 1.00 52.41 227 LEU A CA 1
ATOM 1636 C C . LEU A 1 227 ? -16.714 0.630 -0.027 1.00 52.41 227 LEU A C 1
ATOM 1638 O O . LEU A 1 227 ? -16.777 -0.591 -0.165 1.00 52.41 227 LEU A O 1
ATOM 1642 N N . VAL A 1 228 ? -17.784 1.422 -0.167 1.00 55.03 228 VAL A N 1
ATOM 1643 C CA . VAL A 1 228 ? -19.127 0.926 -0.532 1.00 55.03 228 VAL A CA 1
ATOM 1644 C C . VAL A 1 228 ? -19.093 0.312 -1.929 1.00 55.03 228 VAL A C 1
ATOM 1646 O O . VAL A 1 228 ? -19.632 -0.766 -2.150 1.00 55.03 228 VAL A O 1
ATOM 1649 N N . THR A 1 229 ? -18.365 0.948 -2.843 1.00 57.25 229 THR A N 1
ATOM 1650 C CA . THR A 1 229 ? -18.171 0.489 -4.217 1.00 57.25 229 THR A CA 1
ATOM 1651 C C . THR A 1 229 ? -17.563 -0.899 -4.276 1.00 57.25 229 THR A C 1
ATOM 1653 O O . THR A 1 229 ? -18.098 -1.756 -4.970 1.00 57.25 229 THR A O 1
ATOM 1656 N N . VAL A 1 230 ? -16.484 -1.159 -3.538 1.00 58.25 230 VAL A N 1
ATOM 1657 C CA . VAL A 1 230 ? -15.848 -2.482 -3.534 1.00 58.25 230 VAL A CA 1
ATOM 1658 C C . VAL A 1 230 ? -16.789 -3.529 -2.936 1.00 58.25 230 VAL A C 1
ATOM 1660 O O . VAL A 1 230 ? -17.037 -4.559 -3.563 1.00 58.25 230 VAL A O 1
ATOM 1663 N N . ALA A 1 231 ? -17.381 -3.252 -1.772 1.00 55.78 231 ALA A N 1
ATOM 1664 C CA . ALA A 1 231 ? -18.282 -4.196 -1.115 1.00 55.78 231 ALA A CA 1
ATOM 1665 C C . ALA A 1 231 ? -19.506 -4.551 -1.981 1.00 55.78 231 ALA A C 1
ATOM 1667 O O . ALA A 1 231 ? -19.855 -5.724 -2.092 1.00 55.78 231 ALA A O 1
ATOM 1668 N N . GLU A 1 232 ? -20.133 -3.566 -2.627 1.00 57.12 232 GLU A N 1
ATOM 1669 C CA . GLU A 1 232 ? -21.333 -3.777 -3.445 1.00 57.12 232 GLU A CA 1
ATOM 1670 C C . GLU A 1 232 ? -21.028 -4.327 -4.844 1.00 57.12 232 GLU A C 1
ATOM 1672 O O . GLU A 1 232 ? -21.801 -5.128 -5.365 1.00 57.12 232 GLU A O 1
ATOM 1677 N N . THR A 1 233 ? -19.918 -3.914 -5.462 1.00 54.94 233 THR A N 1
ATOM 1678 C CA . THR A 1 233 ? -19.600 -4.290 -6.852 1.00 54.94 233 THR A CA 1
ATOM 1679 C C . THR A 1 233 ? -18.963 -5.669 -6.925 1.00 54.94 233 THR A C 1
ATOM 1681 O O . THR A 1 233 ? -19.259 -6.443 -7.833 1.00 54.94 233 THR A O 1
ATOM 1684 N N . VAL A 1 234 ? -18.071 -5.990 -5.981 1.00 59.50 234 VAL A N 1
ATOM 1685 C CA . VAL A 1 234 ? -17.272 -7.224 -6.037 1.00 59.50 234 VAL A CA 1
ATOM 1686 C C . VAL A 1 234 ? -17.466 -8.146 -4.824 1.00 59.50 234 VAL A C 1
ATOM 1688 O O . VAL A 1 234 ? -17.061 -9.315 -4.880 1.00 59.50 234 VAL A O 1
ATOM 1691 N N . GLY A 1 235 ? -18.169 -7.680 -3.784 1.00 63.53 235 GLY A N 1
ATOM 1692 C CA . GLY A 1 235 ? -18.586 -8.452 -2.608 1.00 63.53 235 GLY A CA 1
ATOM 1693 C C . GLY A 1 235 ? -17.678 -8.276 -1.385 1.00 63.53 235 GLY A C 1
ATOM 1694 O O . GLY A 1 235 ? -16.498 -7.953 -1.508 1.00 63.53 235 GLY A O 1
ATOM 1695 N N . GLU A 1 236 ? -18.195 -8.589 -0.190 1.00 66.50 236 GLU A N 1
ATOM 1696 C CA . GLU A 1 236 ? -17.473 -8.460 1.095 1.00 66.50 236 GLU A CA 1
ATOM 1697 C C . GLU A 1 236 ? -16.162 -9.257 1.166 1.00 66.50 236 GLU A C 1
ATOM 1699 O O . GLU A 1 236 ? -15.245 -8.874 1.888 1.00 66.50 236 GLU A O 1
ATOM 1704 N N . ARG A 1 237 ? -16.021 -10.330 0.375 1.00 72.62 237 ARG A N 1
ATOM 1705 C CA . ARG A 1 237 ? -14.769 -11.104 0.286 1.00 72.62 237 ARG A CA 1
ATOM 1706 C C . ARG A 1 237 ? -13.561 -10.260 -0.135 1.00 72.62 237 ARG A C 1
ATOM 1708 O O . ARG A 1 237 ? -12.438 -10.665 0.128 1.00 72.62 237 ARG A O 1
ATOM 1715 N N . TRP A 1 238 ? -13.789 -9.124 -0.796 1.00 67.44 238 TRP A N 1
ATOM 1716 C CA . TRP A 1 238 ? -12.736 -8.197 -1.210 1.00 67.44 238 TRP A CA 1
ATOM 1717 C C . TRP A 1 238 ? -12.341 -7.211 -0.114 1.00 67.44 238 TRP A C 1
ATOM 1719 O O . TRP A 1 238 ? -11.290 -6.592 -0.224 1.00 67.44 238 TRP A O 1
ATOM 1729 N N . LEU A 1 239 ? -13.116 -7.109 0.972 1.00 68.75 239 LEU A N 1
ATOM 1730 C CA . LEU A 1 239 ? -12.766 -6.338 2.167 1.00 68.75 239 LEU A CA 1
ATOM 1731 C C . LEU A 1 239 ? -11.807 -7.135 3.060 1.00 68.75 239 LEU A C 1
ATOM 1733 O O . LEU A 1 239 ? -12.081 -7.418 4.224 1.00 68.75 239 LEU A O 1
ATOM 1737 N N . GLN A 1 240 ? -10.687 -7.547 2.482 1.00 73.81 240 GLN A N 1
ATOM 1738 C CA . GLN A 1 240 ? -9.600 -8.219 3.177 1.00 73.81 240 GLN A CA 1
ATOM 1739 C C . GLN A 1 240 ? -8.317 -7.425 2.938 1.00 73.81 240 GLN A C 1
ATOM 1741 O O . GLN A 1 240 ? -8.113 -6.975 1.809 1.00 73.81 240 GLN A O 1
ATOM 1746 N N . PRO A 1 241 ? -7.402 -7.316 3.920 1.00 71.06 241 PRO A N 1
ATOM 1747 C CA . PRO A 1 241 ? -6.180 -6.533 3.741 1.00 71.06 241 PRO A CA 1
ATOM 1748 C C . PRO A 1 241 ? -5.338 -6.978 2.539 1.00 71.06 241 PRO A C 1
ATOM 1750 O O . PRO A 1 241 ? -4.632 -6.182 1.943 1.00 71.06 241 PRO A O 1
ATOM 1753 N N . HIS A 1 242 ? -5.387 -8.244 2.130 1.00 76.81 242 HIS A N 1
ATOM 1754 C CA . HIS A 1 242 ? -4.631 -8.712 0.963 1.00 76.81 242 HIS A CA 1
ATOM 1755 C C . HIS A 1 242 ? -5.294 -8.378 -0.392 1.00 76.81 242 HIS A C 1
ATOM 1757 O O . HIS A 1 242 ? -4.688 -8.637 -1.426 1.00 76.81 242 HIS A O 1
ATOM 1763 N N . LEU A 1 243 ? -6.512 -7.818 -0.403 1.00 72.75 243 LEU A N 1
ATOM 1764 C CA . LEU A 1 243 ? -7.282 -7.491 -1.616 1.00 72.75 243 LEU A CA 1
ATOM 1765 C C . LEU A 1 243 ? -7.662 -6.010 -1.722 1.00 72.75 243 LEU A C 1
ATOM 1767 O O . LEU A 1 243 ? -7.797 -5.505 -2.834 1.00 72.75 243 LEU A O 1
ATOM 1771 N N . PHE A 1 244 ? -7.837 -5.315 -0.596 1.00 78.38 244 PHE A N 1
ATOM 1772 C CA . PHE A 1 244 ? -8.239 -3.912 -0.564 1.00 78.38 244 PHE A CA 1
ATOM 1773 C C . PHE A 1 244 ? -7.631 -3.195 0.640 1.00 78.38 244 PHE A C 1
ATOM 1775 O O . PHE A 1 244 ? -7.698 -3.709 1.758 1.00 78.38 244 PHE A O 1
ATOM 1782 N N . ARG A 1 245 ? -7.065 -2.002 0.410 1.00 80.25 245 ARG A N 1
ATOM 1783 C CA . ARG A 1 245 ? -6.473 -1.154 1.451 1.00 80.25 245 ARG A CA 1
ATOM 1784 C C . ARG A 1 245 ? -6.633 0.332 1.170 1.00 80.25 245 ARG A C 1
ATOM 1786 O O . ARG A 1 245 ? -6.776 0.743 0.020 1.00 80.25 245 ARG A O 1
ATOM 1793 N N . PHE A 1 246 ? -6.560 1.123 2.234 1.00 80.12 246 PHE A N 1
ATOM 1794 C CA . PHE A 1 246 ? -6.502 2.578 2.184 1.00 80.12 246 PHE A CA 1
ATOM 1795 C C . PHE A 1 246 ? -5.069 3.073 2.334 1.00 80.12 246 PHE A C 1
ATOM 1797 O O . PHE A 1 246 ? -4.512 2.975 3.422 1.00 80.12 246 PHE A O 1
ATOM 1804 N N . GLY A 1 247 ? -4.509 3.673 1.285 1.00 77.44 247 GLY A N 1
ATOM 1805 C CA . GLY A 1 247 ? -3.325 4.524 1.418 1.00 77.44 247 GLY A CA 1
ATOM 1806 C C . GLY A 1 247 ? -3.747 5.921 1.870 1.00 77.44 247 GLY A C 1
ATOM 1807 O O . GLY A 1 247 ? -4.167 6.727 1.043 1.00 77.44 247 GLY A O 1
ATOM 1808 N N . ALA A 1 248 ? -3.712 6.199 3.175 1.00 72.38 248 ALA A N 1
ATOM 1809 C CA . ALA A 1 248 ? -4.068 7.512 3.720 1.00 72.38 248 ALA A CA 1
ATOM 1810 C C . ALA A 1 248 ? -3.406 7.749 5.085 1.00 72.38 248 ALA A C 1
ATOM 1812 O O . ALA A 1 248 ? -3.495 6.904 5.974 1.00 72.38 248 ALA A O 1
ATOM 1813 N N . SER A 1 249 ? -2.788 8.918 5.266 1.00 70.56 249 SER A N 1
ATOM 1814 C CA . SER A 1 249 ? -2.198 9.340 6.545 1.00 70.56 249 SER A CA 1
ATOM 1815 C C . SER A 1 249 ? -3.272 9.775 7.552 1.00 70.56 249 SER A C 1
ATOM 1817 O O . SER A 1 249 ? -3.372 9.211 8.639 1.00 70.56 249 SER A O 1
ATOM 1819 N N . SER A 1 250 ? -4.167 10.686 7.154 1.00 78.38 250 SER A N 1
ATOM 1820 C CA . SER A 1 250 ? -5.153 11.300 8.058 1.00 78.38 250 SER A CA 1
ATOM 1821 C C . SER A 1 250 ? -6.349 10.411 8.421 1.00 78.38 250 SER A C 1
ATOM 1823 O O . SER A 1 250 ? -6.956 10.601 9.476 1.00 78.38 250 SER A O 1
ATOM 1825 N N . LEU A 1 251 ? -6.681 9.414 7.590 1.00 83.62 251 LEU A N 1
ATOM 1826 C CA . LEU A 1 251 ? -7.865 8.568 7.792 1.00 83.62 251 LEU A CA 1
ATOM 1827 C C . LEU A 1 251 ? -7.817 7.813 9.127 1.00 83.62 251 LEU A C 1
ATOM 1829 O O . LEU A 1 251 ? -8.855 7.622 9.761 1.00 83.62 251 LEU A O 1
ATOM 1833 N N . LEU A 1 252 ? -6.625 7.399 9.571 1.00 85.62 252 LEU A N 1
ATOM 1834 C CA . LEU A 1 252 ? -6.477 6.706 10.848 1.00 85.62 252 LEU A CA 1
ATOM 1835 C C . LEU A 1 252 ? -6.949 7.593 12.006 1.00 85.62 252 LEU A C 1
ATOM 1837 O O . LEU A 1 252 ? -7.739 7.140 12.832 1.00 85.62 252 LEU A O 1
ATOM 1841 N N . ASN A 1 253 ? -6.530 8.861 12.032 1.00 83.94 253 ASN A N 1
ATOM 1842 C CA . ASN A 1 253 ? -6.925 9.806 13.077 1.00 83.94 253 ASN A CA 1
ATOM 1843 C C . ASN A 1 253 ? -8.441 10.027 13.091 1.00 83.94 253 ASN A C 1
ATOM 1845 O O . ASN A 1 253 ? -9.063 9.937 14.150 1.00 83.94 253 ASN A O 1
ATOM 1849 N N . ASP A 1 254 ? -9.052 10.230 11.923 1.00 84.19 254 ASP A N 1
ATOM 1850 C CA . ASP A 1 254 ? -10.500 10.431 11.817 1.00 84.19 254 ASP A CA 1
ATOM 1851 C C . ASP A 1 254 ? -11.284 9.229 12.362 1.00 84.19 254 ASP A C 1
ATOM 1853 O O . ASP A 1 254 ? -12.244 9.384 13.124 1.00 84.19 254 ASP A O 1
ATOM 1857 N N . VAL A 1 255 ? -10.855 8.014 12.012 1.00 84.75 255 VAL A N 1
ATOM 1858 C CA . VAL A 1 255 ? -11.497 6.763 12.440 1.00 84.75 255 VAL A CA 1
ATOM 1859 C C . VAL A 1 255 ? -11.315 6.529 13.941 1.00 84.75 255 VAL A C 1
ATOM 1861 O O . VAL A 1 255 ? -12.276 6.141 14.614 1.00 84.75 255 VAL A O 1
ATOM 1864 N N . LEU A 1 256 ? -10.132 6.823 14.489 1.00 85.62 256 LEU A N 1
ATOM 1865 C CA . LEU A 1 256 ? -9.864 6.747 15.927 1.00 85.62 256 LEU A CA 1
ATOM 1866 C C . LEU A 1 256 ? -10.745 7.715 16.722 1.00 85.62 256 LEU A C 1
ATOM 1868 O O . LEU A 1 256 ? -11.365 7.305 17.703 1.00 85.62 256 LEU A O 1
ATOM 1872 N N . LEU A 1 257 ? -10.902 8.958 16.262 1.00 84.62 257 LEU A N 1
ATOM 1873 C CA . LEU A 1 257 ? -11.780 9.936 16.910 1.00 84.62 257 LEU A CA 1
ATOM 1874 C C . LEU A 1 257 ? -13.248 9.477 16.919 1.00 84.62 257 LEU A C 1
ATOM 1876 O O . LEU A 1 257 ? -13.935 9.605 17.937 1.00 84.62 257 LEU A O 1
ATOM 1880 N N . GLN A 1 258 ? -13.742 8.882 15.824 1.00 84.25 258 GLN A N 1
ATOM 1881 C CA . GLN A 1 258 ? -15.088 8.291 15.817 1.00 84.25 258 GLN A CA 1
ATOM 1882 C C . GLN A 1 258 ? -15.194 7.099 16.777 1.00 84.25 258 GLN A C 1
ATOM 1884 O O . GLN A 1 258 ? -16.212 6.950 17.458 1.00 84.25 258 GLN A O 1
ATOM 1889 N N . ARG A 1 259 ? -14.156 6.258 16.855 1.00 84.94 259 ARG A N 1
ATOM 1890 C CA . ARG A 1 259 ? -14.115 5.086 17.739 1.00 84.94 259 ARG A CA 1
ATOM 1891 C C . ARG A 1 259 ? -14.139 5.499 19.211 1.00 84.94 259 ARG A C 1
ATOM 1893 O O . ARG A 1 259 ? -14.951 4.967 19.968 1.00 84.94 259 ARG A O 1
ATOM 1900 N N . GLN A 1 260 ? -13.344 6.498 19.592 1.00 84.62 260 GLN A N 1
ATOM 1901 C CA . GLN A 1 260 ? -13.343 7.080 20.936 1.00 84.62 260 GLN A CA 1
ATOM 1902 C C . GLN A 1 260 ? -14.704 7.677 21.289 1.00 84.62 260 GLN A C 1
ATOM 1904 O O . GLN A 1 260 ? -15.250 7.364 22.345 1.00 84.62 260 GLN A O 1
ATOM 1909 N N . LYS A 1 261 ? -15.321 8.440 20.377 1.00 84.69 261 LYS A N 1
ATOM 1910 C CA . LYS A 1 261 ? -16.668 8.985 20.590 1.00 84.69 261 LYS A CA 1
ATOM 1911 C C . LYS A 1 261 ? -17.710 7.900 20.850 1.00 84.69 261 LYS A C 1
ATOM 1913 O O . LYS A 1 261 ? -18.584 8.091 21.694 1.00 84.69 261 LYS A O 1
ATOM 1918 N N . LEU A 1 262 ? -17.649 6.768 20.144 1.00 81.69 262 LEU A N 1
ATOM 1919 C CA . LEU A 1 262 ? -18.567 5.652 20.400 1.00 81.69 262 LEU A CA 1
ATOM 1920 C C . LEU A 1 262 ? -18.374 5.038 21.792 1.00 81.69 262 LEU A C 1
ATOM 1922 O O . LEU A 1 262 ? -19.346 4.540 22.356 1.00 81.69 262 LEU A O 1
ATOM 1926 N N . ALA A 1 263 ? -17.153 5.062 22.330 1.00 80.56 263 ALA A N 1
ATOM 1927 C CA . ALA A 1 263 ? -16.843 4.523 23.650 1.00 80.56 263 ALA A CA 1
ATOM 1928 C C . ALA A 1 263 ? -17.182 5.501 24.789 1.00 80.56 263 ALA A C 1
ATOM 1930 O O . ALA A 1 263 ? -17.721 5.083 25.811 1.00 80.56 263 ALA A O 1
ATOM 1931 N N . THR A 1 264 ? -16.888 6.793 24.620 1.00 81.12 264 THR A N 1
ATOM 1932 C CA . THR A 1 264 ? -16.964 7.802 25.694 1.00 81.12 264 THR A CA 1
ATOM 1933 C C . THR A 1 264 ? -18.192 8.707 25.613 1.00 81.12 264 THR A C 1
ATOM 1935 O O . THR A 1 264 ? -18.490 9.426 26.566 1.00 81.12 264 THR A O 1
ATOM 1938 N N . GLY A 1 265 ? -18.888 8.726 24.472 1.00 75.88 265 GLY A N 1
ATOM 1939 C CA . GLY A 1 265 ? -19.993 9.645 24.187 1.00 75.88 265 GLY A CA 1
ATOM 1940 C C . GLY A 1 265 ? -19.568 11.077 23.831 1.00 75.88 265 GLY A C 1
ATOM 1941 O O . GLY A 1 265 ? -20.432 11.882 23.486 1.00 75.88 265 GLY A O 1
ATOM 1942 N N . HIS A 1 266 ? -18.270 11.400 23.860 1.00 68.06 266 HIS A N 1
ATOM 1943 C CA . HIS A 1 266 ? -17.736 12.747 23.627 1.00 68.06 266 HIS A CA 1
ATOM 1944 C C . HIS A 1 266 ? -16.757 12.752 22.445 1.00 68.06 266 HIS A C 1
ATOM 1946 O O . HIS A 1 266 ? -16.050 11.774 22.222 1.00 68.06 266 HIS A O 1
ATOM 1952 N N . TYR A 1 267 ? -16.698 13.846 21.679 1.00 55.91 267 TYR A N 1
ATOM 1953 C CA . TYR A 1 267 ? -15.608 14.032 20.716 1.00 55.91 267 TYR A CA 1
ATOM 1954 C C . TYR A 1 267 ? -14.333 14.389 21.476 1.00 55.91 267 TYR A C 1
ATOM 1956 O O . TYR A 1 267 ? -14.276 15.440 22.115 1.00 55.91 267 TYR A O 1
ATOM 1964 N N . SER A 1 268 ? -13.321 13.530 21.396 1.00 58.41 268 SER A N 1
ATOM 1965 C CA . SER A 1 268 ? -11.963 13.894 21.789 1.00 58.41 268 SER A CA 1
ATOM 1966 C C . SER A 1 268 ? -11.425 14.954 20.819 1.00 58.41 268 SER A 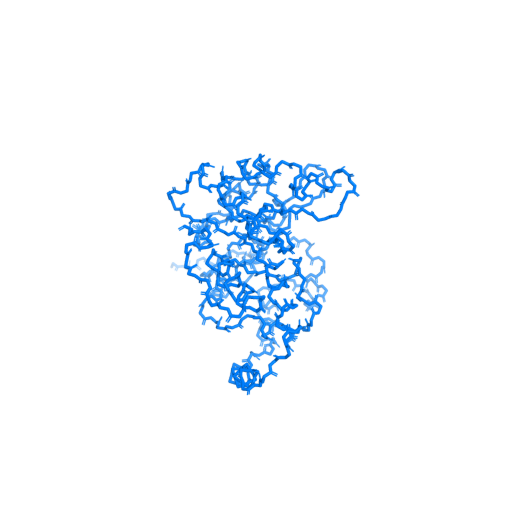C 1
ATOM 1968 O O . SER A 1 268 ? -11.724 14.911 19.624 1.00 58.41 268 SER A O 1
ATOM 1970 N N . GLY A 1 269 ? -10.669 15.930 21.323 1.00 52.31 269 GLY A N 1
ATOM 1971 C CA . GLY A 1 269 ? -9.958 16.895 20.476 1.00 52.31 269 GLY A CA 1
ATOM 1972 C C . GLY A 1 269 ? -8.775 16.258 19.737 1.00 52.31 269 GLY A C 1
ATOM 1973 O O . GLY A 1 269 ? -8.377 15.136 20.049 1.00 52.31 269 GLY A O 1
ATOM 1974 N N . SER A 1 270 ? -8.176 16.994 18.795 1.00 56.06 270 SER A N 1
ATOM 1975 C CA . SER A 1 270 ? -6.964 16.576 18.065 1.00 56.06 270 SER A CA 1
ATOM 1976 C C . SER A 1 270 ? -5.801 16.193 18.982 1.00 56.06 270 SER A C 1
ATOM 1978 O O . SER A 1 270 ? -4.963 15.398 18.590 1.00 56.06 270 SER A O 1
ATOM 1980 N N . ASP A 1 271 ? -5.780 16.705 20.212 1.00 54.81 271 ASP A N 1
ATOM 1981 C CA . ASP A 1 271 ? -4.703 16.494 21.187 1.00 54.81 271 ASP A CA 1
ATOM 1982 C C . ASP A 1 271 ? -4.675 15.069 21.777 1.00 54.81 271 ASP A C 1
ATOM 1984 O O . ASP A 1 271 ? -3.723 14.696 22.460 1.00 54.81 271 ASP A O 1
ATOM 1988 N N . TYR A 1 272 ? -5.715 14.265 21.525 1.00 55.22 272 TYR A N 1
ATOM 1989 C CA . TYR A 1 272 ? -5.827 12.876 21.993 1.00 55.22 272 TYR A CA 1
ATOM 1990 C C . TYR A 1 272 ? -5.354 11.841 20.965 1.00 55.22 272 TYR A C 1
ATOM 1992 O O . TYR A 1 272 ? -5.291 10.651 21.277 1.00 55.22 272 TYR A O 1
ATOM 2000 N N . VAL A 1 273 ? -5.026 12.280 19.750 1.00 54.84 273 VAL A N 1
ATOM 2001 C CA . VAL A 1 273 ? -4.452 11.456 18.683 1.00 54.84 273 VAL A CA 1
ATOM 2002 C C . VAL A 1 273 ? -3.151 12.101 18.215 1.00 54.84 273 VAL A C 1
ATOM 2004 O O . VAL A 1 273 ? -3.005 13.319 18.226 1.00 54.84 273 VAL A O 1
ATOM 2007 N N . THR A 1 274 ? -2.161 11.303 17.829 1.00 54.78 274 THR A N 1
ATOM 2008 C CA . THR A 1 274 ? -0.900 11.847 17.310 1.00 54.78 274 THR A CA 1
ATOM 2009 C C . THR A 1 274 ? -1.149 12.569 15.983 1.00 54.78 274 THR A C 1
ATOM 2011 O O . THR A 1 274 ? -1.662 11.978 15.027 1.00 54.78 274 THR A O 1
ATOM 2014 N N . ILE A 1 275 ? -0.811 13.859 15.933 1.00 51.56 275 ILE A N 1
ATOM 2015 C CA . ILE A 1 275 ? -0.877 14.683 14.719 1.00 51.56 275 ILE A CA 1
ATOM 2016 C C . ILE A 1 275 ? 0.292 14.277 13.813 1.00 51.56 275 ILE A C 1
ATOM 2018 O O . ILE A 1 275 ? 1.413 14.132 14.305 1.00 51.56 275 ILE A O 1
ATOM 2022 N N . ASP A 1 276 ? -0.012 14.024 12.537 1.00 52.75 276 ASP A N 1
ATOM 2023 C CA . ASP A 1 276 ? 0.963 13.624 11.511 1.00 52.75 276 ASP A CA 1
ATOM 2024 C C . ASP A 1 276 ? 1.882 14.783 11.093 1.00 52.75 276 ASP A C 1
ATOM 2026 O O . ASP A 1 276 ? 1.392 15.938 11.049 1.00 52.75 276 ASP A O 1
#

Mean predicted aligned error: 8.46 Å

pLDDT: mean 82.95, std 16.05, range [31.09, 98.69]

Solvent-accessible surface area (backbone atoms only — not comparable to full-atom values): 15733 Å² total; per-residue (Å²): 136,81,80,79,73,81,76,86,90,80,70,81,69,90,50,63,68,56,33,61,73,67,71,46,75,89,40,56,68,50,51,50,51,51,63,72,65,52,80,79,80,62,60,67,63,49,51,52,52,57,52,53,59,72,75,53,92,70,55,69,69,60,51,51,53,50,43,46,50,51,38,35,23,22,25,45,40,56,84,55,99,81,69,42,70,67,56,42,36,52,52,45,51,39,43,76,47,64,39,86,90,41,84,84,55,57,43,33,40,21,40,31,30,44,34,90,47,31,47,45,43,49,60,63,37,44,78,45,19,22,71,49,22,46,76,72,75,48,85,63,55,33,34,40,31,20,47,22,24,49,61,93,66,15,74,61,58,68,70,56,27,37,48,46,34,33,52,19,43,73,45,60,25,47,24,37,39,31,34,51,43,55,68,44,45,77,72,64,39,50,52,60,45,50,42,49,52,54,52,44,49,58,34,28,50,44,95,89,70,50,61,36,46,76,44,79,43,79,76,54,88,89,61,83,76,66,68,69,49,44,39,73,75,75,29,65,86,44,78,33,62,94,70,38,68,42,84,41,57,66,58,57,56,59,44,49,41,54,51,47,22,74,75,71,76,45,81,66,60,75,88,79,43,88,80,132